Protein AF-A0A0S4JB41-F1 (afdb_monomer_lite)

pLDDT: mean 83.81, std 12.21, range [41.34, 95.38]

Organism: Bodo saltans (NCBI:txid75058)

Sequence (186 aa):
MFSKKPNTKMQSDAEKQQQAVTTANALISEGRSKLRGPLETHQKVATSTYWTYGYMGGTMMTTMAGCLVAGNKIQLLRSYASWIALAVGYYGGKSIHGLHNAYNVSNVVKVLDVNIEEMKRLDAKHGATVSLYGKEAQALLKMKIELQPLSSEAQEHAHKVAAASSMTIDDRAEELIAAFERRKKQ

Radius of gyration: 27.78 Å; chains: 1; bounding box: 55×64×87 Å

Foldseek 3Di:
DDDDDPPPPPDDPVRVLVVVQVVLVVLLVVLVVVLPVLVVQLVCLVPDPCQLLVLLVVQLVVQLVVLVVCCVVPVVSVVCSNVRSNVCSNVVSVVVSVVSSVVSLVVSLVSLVVLLVVLVVCCVVCVVSDVVSVVSSVVSLVVNCVSPVPDPSNVVVVVVVVVVVPDDPVRVVVVVVVVVVVVVVD

Structure (mmCIF, N/CA/C/O backbone):
data_AF-A0A0S4JB41-F1
#
_entry.id   AF-A0A0S4JB41-F1
#
loop_
_atom_site.group_PDB
_atom_site.id
_atom_site.type_symbol
_atom_site.label_atom_id
_atom_site.label_alt_id
_atom_site.label_comp_id
_atom_site.label_asym_id
_atom_site.label_entity_id
_atom_site.label_seq_id
_atom_site.pdbx_PDB_ins_code
_atom_site.Cartn_x
_atom_site.Cartn_y
_atom_site.Cartn_z
_atom_site.occupancy
_atom_site.B_iso_or_equiv
_atom_site.auth_seq_id
_atom_site.auth_comp_id
_atom_site.auth_asym_id
_atom_site.auth_atom_id
_atom_site.pdbx_PDB_model_num
ATOM 1 N N . MET A 1 1 ? -21.523 37.457 51.552 1.00 41.34 1 MET A N 1
ATOM 2 C CA . MET A 1 1 ? -20.796 37.127 50.305 1.00 41.34 1 MET A CA 1
ATOM 3 C C . MET A 1 1 ? -20.980 35.645 50.018 1.00 41.34 1 MET A C 1
ATOM 5 O O . MET A 1 1 ? -20.424 34.821 50.730 1.00 41.34 1 MET A O 1
ATOM 9 N N . PHE A 1 2 ? -21.816 35.298 49.039 1.00 43.16 2 PHE A N 1
ATOM 10 C CA . PHE A 1 2 ? -22.029 33.911 48.624 1.00 43.16 2 PHE A CA 1
ATOM 11 C C . PHE A 1 2 ? -20.951 33.518 47.611 1.00 43.16 2 PHE A C 1
ATOM 13 O O . PHE A 1 2 ? -21.000 33.948 46.462 1.00 43.16 2 PHE A O 1
ATOM 20 N N . SER A 1 3 ? -19.980 32.705 48.027 1.00 43.12 3 SER A N 1
ATOM 21 C CA . SER A 1 3 ? -19.084 32.032 47.086 1.00 43.12 3 SER A CA 1
ATOM 22 C C . SER A 1 3 ? -19.815 30.809 46.528 1.00 43.12 3 SER A C 1
ATOM 24 O O . SER A 1 3 ? -19.968 29.793 47.209 1.00 43.12 3 SER A O 1
ATOM 26 N N . LYS A 1 4 ? -20.354 30.935 45.309 1.00 44.31 4 LYS A N 1
ATOM 27 C CA . LYS A 1 4 ? -20.897 29.808 44.540 1.00 44.31 4 LYS A CA 1
ATOM 28 C C . LYS A 1 4 ? -19.746 28.842 44.247 1.00 44.31 4 LYS A C 1
ATOM 30 O O . LYS A 1 4 ? -18.919 29.115 43.382 1.00 44.31 4 LYS A O 1
ATOM 35 N N . LYS A 1 5 ? -19.707 27.704 44.946 1.00 45.88 5 LYS A N 1
ATOM 36 C CA . LYS A 1 5 ? -18.919 26.546 44.502 1.00 45.88 5 LYS A CA 1
ATOM 37 C C . LYS A 1 5 ? -19.407 26.140 43.101 1.00 45.88 5 LYS A C 1
ATOM 39 O O . LYS A 1 5 ? -20.623 26.137 42.885 1.00 45.88 5 LYS A O 1
ATOM 44 N N . PRO A 1 6 ? -18.514 25.806 42.155 1.00 46.22 6 PRO A N 1
ATOM 45 C CA . PRO A 1 6 ? -18.938 25.276 40.870 1.00 46.22 6 PRO A CA 1
ATOM 46 C C . PRO A 1 6 ? -19.698 23.973 41.120 1.00 46.22 6 PRO A C 1
ATOM 48 O O . PRO A 1 6 ? -19.210 23.059 41.783 1.00 46.22 6 PRO A O 1
ATOM 51 N N . ASN A 1 7 ? -20.937 23.934 40.639 1.00 43.00 7 ASN A N 1
ATOM 52 C CA . ASN A 1 7 ? -21.786 22.758 40.676 1.00 43.00 7 ASN A CA 1
ATOM 53 C C . ASN A 1 7 ? -21.232 21.765 39.648 1.00 43.00 7 ASN A C 1
ATOM 55 O O . ASN A 1 7 ? -21.624 21.787 38.481 1.00 43.00 7 ASN A O 1
ATOM 59 N N . THR A 1 8 ? -20.262 20.949 40.059 1.00 50.44 8 THR A N 1
ATOM 60 C CA . THR A 1 8 ? -19.813 19.794 39.284 1.00 50.44 8 THR A CA 1
ATOM 61 C C . THR A 1 8 ? -20.974 18.810 39.262 1.00 50.44 8 THR A C 1
ATOM 63 O O . THR A 1 8 ? -21.115 17.986 40.163 1.00 50.44 8 THR A O 1
ATOM 66 N N . LYS A 1 9 ? -21.859 18.931 38.267 1.00 57.78 9 LYS A N 1
ATOM 67 C CA . LYS A 1 9 ? -22.851 17.895 37.983 1.00 57.78 9 LYS A CA 1
ATOM 68 C C . LYS A 1 9 ? -22.076 16.591 37.804 1.00 57.78 9 LYS A C 1
ATOM 70 O O . LYS A 1 9 ? -21.271 16.483 36.881 1.00 57.78 9 LYS A O 1
ATOM 75 N N . MET A 1 10 ? -22.271 15.639 38.715 1.00 53.62 10 MET A N 1
ATOM 76 C CA . MET A 1 10 ? -21.822 14.261 38.528 1.00 53.62 10 MET A CA 1
ATOM 77 C C . MET A 1 10 ? -22.446 13.782 37.219 1.00 53.62 10 MET A C 1
ATOM 79 O O . MET A 1 10 ? -23.660 13.601 37.158 1.00 53.62 10 MET A O 1
ATOM 83 N N . GLN A 1 11 ? -21.634 13.662 36.166 1.00 61.66 11 GLN A N 1
ATOM 84 C CA . GLN A 1 11 ? -22.087 13.076 34.909 1.00 61.66 11 GLN A CA 1
ATOM 85 C C . GLN A 1 11 ? -22.628 11.681 35.201 1.00 61.66 11 GLN A C 1
ATOM 87 O O . GLN A 1 11 ? -21.970 10.894 35.896 1.00 61.66 11 GLN A O 1
ATOM 92 N N . SER A 1 12 ? -23.814 11.389 34.675 1.00 76.00 12 SER A N 1
ATOM 93 C CA . SER A 1 12 ? -24.362 10.037 34.748 1.00 76.00 12 SER A CA 1
ATOM 94 C C . SER A 1 12 ? -23.445 9.068 33.996 1.00 76.00 12 SER A C 1
ATOM 96 O O . SER A 1 12 ? -22.721 9.461 33.077 1.00 76.00 12 SER A O 1
ATOM 98 N N . ASP A 1 13 ? -23.456 7.788 34.361 1.00 76.81 13 ASP A N 1
A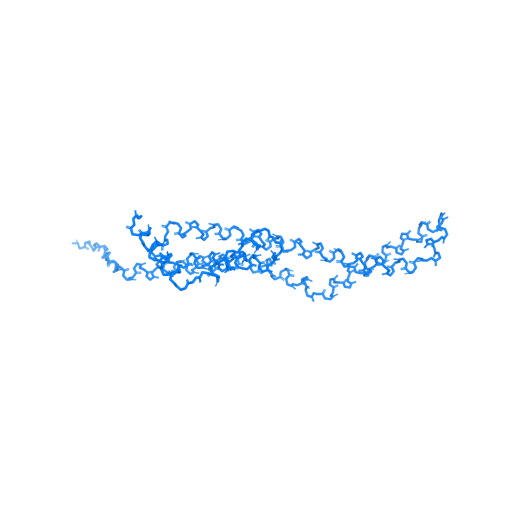TOM 99 C CA . ASP A 1 13 ? -22.593 6.803 33.697 1.00 76.81 13 ASP A CA 1
ATOM 100 C C . ASP A 1 13 ? -22.915 6.664 32.197 1.00 76.81 13 ASP A C 1
ATOM 102 O O . ASP A 1 13 ? -22.014 6.422 31.393 1.00 76.81 13 ASP A O 1
ATOM 106 N N . ALA A 1 14 ? -24.159 6.958 31.799 1.00 77.25 14 ALA A N 1
ATOM 107 C CA . ALA A 1 14 ? -24.565 7.067 30.399 1.00 77.25 14 ALA A CA 1
ATOM 108 C C . ALA A 1 14 ? -23.883 8.243 29.668 1.00 77.25 14 ALA A C 1
ATOM 110 O O . ALA A 1 14 ? -23.402 8.079 28.547 1.00 77.25 14 ALA A O 1
ATOM 111 N N . GLU A 1 15 ? -23.773 9.415 30.303 1.00 80.69 15 GLU A N 1
ATOM 112 C CA . GLU A 1 15 ? -23.081 10.580 29.724 1.00 80.69 15 GLU A CA 1
ATOM 113 C C . GLU A 1 15 ? -21.575 10.326 29.576 1.00 80.69 15 GLU A C 1
ATOM 115 O O . GLU A 1 15 ? -20.987 10.672 28.549 1.00 80.69 15 GLU A O 1
ATOM 120 N N . LYS A 1 16 ? -20.953 9.659 30.558 1.00 79.06 16 LYS A N 1
ATOM 121 C CA . LYS A 1 16 ? -19.539 9.255 30.476 1.00 79.06 16 LYS A CA 1
ATOM 122 C C . LYS A 1 16 ? -19.302 8.269 29.335 1.00 79.06 16 LYS A C 1
ATOM 124 O O . LYS A 1 16 ? -18.321 8.400 28.604 1.00 79.06 16 LYS A O 1
ATOM 129 N N . GLN A 1 17 ? -20.202 7.303 29.155 1.00 80.88 17 GLN A N 1
ATOM 130 C CA . GLN A 1 17 ? -20.111 6.331 28.069 1.00 80.88 17 GLN A CA 1
ATOM 131 C C . GLN A 1 17 ? -20.271 7.004 26.699 1.00 80.88 17 GLN A C 1
ATOM 133 O O . GLN A 1 17 ? -19.497 6.733 25.781 1.00 80.88 17 GLN A O 1
ATOM 138 N N . GLN A 1 18 ? -21.217 7.933 26.563 1.00 84.06 18 GLN A N 1
ATOM 139 C CA . GLN A 1 18 ? -21.427 8.670 25.317 1.00 84.06 18 GLN A CA 1
ATOM 140 C C . GLN A 1 18 ? -20.247 9.590 24.978 1.00 84.06 18 GLN A C 1
ATOM 142 O O . GLN A 1 18 ? -19.834 9.672 23.816 1.00 84.06 18 GLN A O 1
ATOM 147 N N . GLN A 1 19 ? -19.647 10.229 25.984 1.00 85.69 19 GLN A N 1
ATOM 148 C CA . GLN A 1 19 ? -18.422 11.001 25.807 1.00 85.69 19 GLN A CA 1
ATOM 149 C C . GLN A 1 19 ? -17.258 10.100 25.366 1.00 85.69 19 GLN A C 1
ATOM 151 O O . GLN A 1 19 ? -16.572 10.432 24.402 1.00 85.69 19 GLN A O 1
ATOM 156 N N . ALA A 1 20 ? -17.090 8.927 25.985 1.00 82.00 20 ALA A N 1
ATOM 157 C CA . ALA A 1 20 ? -16.055 7.962 25.612 1.00 82.00 20 ALA A CA 1
ATOM 158 C C . ALA A 1 20 ? -16.210 7.457 24.166 1.00 82.00 20 ALA A C 1
ATOM 160 O O . ALA A 1 20 ? -15.227 7.382 23.429 1.00 82.00 20 ALA A O 1
ATOM 161 N N . VAL A 1 21 ? -17.442 7.175 23.728 1.00 86.94 21 VAL A N 1
ATOM 162 C CA . VAL A 1 21 ? -17.752 6.809 22.335 1.00 86.94 21 VAL A CA 1
ATOM 163 C C . VAL A 1 21 ? -17.434 7.954 21.371 1.00 86.94 21 VAL A C 1
ATOM 165 O O . VAL A 1 21 ? -16.858 7.728 20.308 1.00 86.94 21 VAL A O 1
ATOM 168 N N . THR A 1 22 ? -17.767 9.191 21.739 1.00 88.81 22 THR A N 1
ATOM 169 C CA . THR A 1 22 ? -17.502 10.371 20.901 1.00 88.81 22 THR A CA 1
ATOM 170 C C . THR A 1 22 ? -16.002 10.601 20.729 1.00 88.81 22 THR A C 1
ATOM 172 O O . THR A 1 22 ? -15.531 10.793 19.608 1.00 88.81 22 THR A O 1
ATOM 175 N N . THR A 1 23 ? -15.231 10.509 21.815 1.00 87.44 23 THR A N 1
ATOM 176 C CA . THR A 1 23 ? -13.767 10.598 21.772 1.00 87.44 23 THR A CA 1
ATOM 177 C C . THR A 1 23 ? -13.159 9.466 20.947 1.00 87.44 23 THR A C 1
ATOM 179 O O . THR A 1 23 ? -12.272 9.719 20.135 1.00 87.44 23 THR A O 1
ATOM 182 N N . ALA A 1 24 ? -13.663 8.238 21.087 1.00 86.50 24 ALA A N 1
ATOM 183 C CA . ALA A 1 24 ? -13.196 7.109 20.287 1.00 86.50 24 ALA A CA 1
ATOM 184 C C . ALA A 1 24 ? -13.424 7.329 18.788 1.00 86.50 24 ALA A C 1
ATOM 186 O O . ALA A 1 24 ? -12.509 7.129 17.993 1.00 86.50 24 ALA A O 1
ATOM 187 N N . ASN A 1 25 ? -14.605 7.815 18.398 1.00 88.94 25 ASN A N 1
ATOM 188 C CA . ASN A 1 25 ? -14.898 8.146 17.004 1.00 88.94 25 ASN A CA 1
ATOM 189 C C . ASN A 1 25 ? -13.984 9.254 16.460 1.00 88.94 25 AS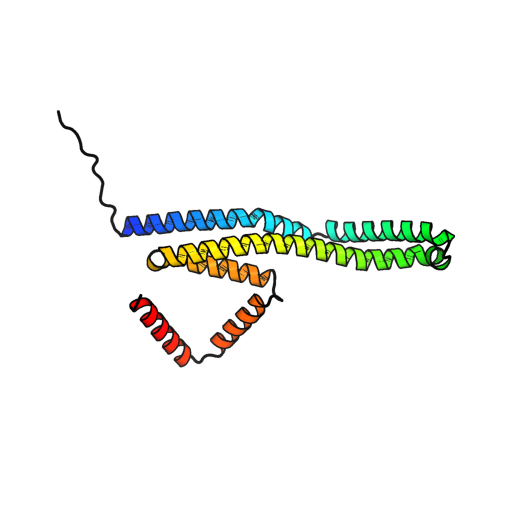N A C 1
ATOM 191 O O . ASN A 1 25 ? -13.556 9.173 15.310 1.00 88.94 25 ASN A O 1
ATOM 195 N N . ALA A 1 26 ? -13.654 10.262 17.274 1.00 89.81 26 ALA A N 1
ATOM 196 C CA . ALA A 1 26 ? -12.726 11.318 16.877 1.00 89.81 26 ALA A CA 1
ATOM 197 C C . ALA A 1 26 ? -11.312 10.767 16.612 1.00 89.81 26 ALA A C 1
ATOM 199 O O . ALA A 1 26 ? -10.737 11.057 15.564 1.00 89.81 26 ALA A O 1
ATOM 200 N N . LEU A 1 27 ? -10.792 9.914 17.502 1.00 88.62 27 LEU A N 1
ATOM 201 C CA . LEU A 1 27 ? -9.478 9.277 17.340 1.00 88.62 27 LEU A CA 1
ATOM 202 C C . LEU A 1 27 ? -9.432 8.343 16.122 1.00 88.62 27 LEU A C 1
ATOM 204 O O . LEU A 1 27 ? -8.486 8.387 15.337 1.00 88.62 27 LEU A O 1
ATOM 208 N N . ILE A 1 28 ? -10.480 7.540 15.917 1.00 91.00 28 ILE A N 1
ATOM 209 C CA . ILE A 1 28 ? -10.612 6.680 14.732 1.00 91.00 28 ILE A CA 1
ATOM 210 C C . ILE A 1 28 ? -10.627 7.530 13.455 1.00 91.00 28 ILE A C 1
ATOM 212 O O . ILE A 1 28 ? -9.926 7.227 12.488 1.00 91.00 28 ILE A O 1
ATOM 216 N N . SER A 1 29 ? -11.397 8.621 13.446 1.00 91.19 29 SER A N 1
ATOM 217 C CA . SER A 1 29 ? -11.452 9.542 12.309 1.00 91.19 29 SER A CA 1
ATOM 218 C C . SER A 1 29 ? -10.093 10.182 12.020 1.00 91.19 29 SER A C 1
ATOM 220 O O . SER A 1 29 ? -9.720 10.325 10.854 1.00 91.19 29 SER A O 1
ATOM 222 N N . GLU A 1 30 ? -9.336 10.550 13.054 1.00 91.12 30 GLU A N 1
ATOM 223 C CA . GLU A 1 30 ? -7.989 11.095 12.893 1.00 91.12 30 GLU A CA 1
ATOM 224 C C . GLU A 1 30 ? -7.052 10.060 12.249 1.00 91.12 30 GLU A C 1
ATOM 226 O O . GLU A 1 30 ? -6.399 10.358 11.244 1.00 91.12 30 GLU A O 1
ATOM 231 N N . GLY A 1 31 ? -7.047 8.822 12.753 1.00 86.62 31 GLY A N 1
ATOM 232 C CA . GLY A 1 31 ? -6.266 7.716 12.187 1.00 86.62 31 GLY A CA 1
ATOM 233 C C . GLY A 1 31 ? -6.589 7.458 10.711 1.00 86.62 31 GLY A C 1
ATOM 234 O O . GLY A 1 31 ? -5.686 7.344 9.876 1.00 86.62 31 GLY A O 1
ATOM 235 N N . ARG A 1 32 ? -7.877 7.472 10.347 1.00 90.75 32 ARG A N 1
ATOM 236 C CA . ARG A 1 32 ? -8.327 7.350 8.949 1.00 90.75 32 ARG A CA 1
ATOM 237 C C . ARG A 1 32 ? -7.889 8.522 8.076 1.00 90.75 32 ARG A C 1
ATOM 239 O O . ARG A 1 32 ? -7.555 8.322 6.910 1.00 90.75 32 ARG A O 1
ATOM 246 N N . SER A 1 33 ? -7.850 9.739 8.615 1.00 91.69 33 SER A N 1
ATOM 247 C CA . SER A 1 33 ? -7.401 10.906 7.847 1.00 91.69 33 SER A CA 1
ATOM 248 C C . SER A 1 33 ? -5.925 10.794 7.440 1.00 91.69 33 SER A C 1
ATOM 250 O O . SER A 1 33 ? -5.579 11.136 6.309 1.00 91.69 33 SER A O 1
ATOM 252 N N . LYS A 1 34 ? -5.079 10.201 8.299 1.00 90.38 34 LYS A N 1
ATOM 253 C CA . LYS A 1 34 ? -3.662 9.909 8.010 1.00 90.38 34 LYS A CA 1
ATOM 254 C C . LYS A 1 34 ? -3.490 8.900 6.866 1.00 90.38 34 LYS A C 1
ATOM 256 O O . LYS A 1 34 ? -2.510 8.978 6.131 1.00 90.38 34 LYS A O 1
ATOM 261 N N . LEU A 1 35 ? -4.451 7.992 6.670 1.00 91.31 35 LEU A N 1
ATOM 262 C CA . LEU A 1 35 ? -4.438 7.009 5.576 1.00 91.31 35 LEU A CA 1
ATOM 263 C C . LEU A 1 35 ? -4.837 7.595 4.220 1.00 91.31 35 LEU A C 1
ATOM 265 O O . LEU A 1 35 ? -4.428 7.070 3.184 1.00 91.31 35 LEU A O 1
ATOM 269 N N . ARG A 1 36 ? -5.616 8.680 4.210 1.00 91.44 36 ARG A N 1
ATOM 270 C CA . ARG A 1 36 ? -6.211 9.226 2.986 1.00 91.44 36 ARG A CA 1
ATOM 271 C C . ARG A 1 36 ? -5.161 9.626 1.947 1.00 91.44 36 ARG A C 1
ATOM 273 O O . ARG A 1 36 ? -5.272 9.224 0.796 1.00 91.44 36 ARG A O 1
ATOM 280 N N . GLY A 1 37 ? -4.123 10.360 2.348 1.00 91.94 37 GLY A N 1
ATOM 281 C CA . GLY A 1 37 ? -3.065 10.811 1.433 1.00 91.94 37 GLY A CA 1
ATOM 282 C C . GLY A 1 37 ? -2.279 9.661 0.778 1.00 91.94 37 GLY A C 1
ATOM 283 O O . GLY A 1 37 ? -2.188 9.609 -0.455 1.00 91.94 37 GLY A O 1
ATOM 284 N N . PRO A 1 38 ? -1.732 8.711 1.562 1.00 92.50 38 PRO A N 1
ATOM 285 C CA . PRO A 1 38 ? -1.074 7.522 1.021 1.00 92.50 38 PRO A CA 1
ATOM 286 C C . PRO A 1 38 ? -1.983 6.700 0.102 1.00 92.50 38 PRO A C 1
ATOM 288 O O . PRO A 1 38 ? -1.556 6.289 -0.978 1.00 92.50 38 PRO A O 1
ATOM 291 N N . LEU A 1 39 ? -3.246 6.500 0.492 1.00 91.81 39 LEU A N 1
ATOM 292 C CA . LEU A 1 39 ? -4.201 5.715 -0.287 1.00 91.81 39 LEU A CA 1
ATOM 293 C C . LEU A 1 39 ? -4.542 6.395 -1.619 1.00 91.81 39 LEU A C 1
ATOM 295 O O . LEU A 1 39 ? -4.518 5.742 -2.660 1.00 91.81 39 LEU A O 1
ATOM 299 N N . GLU A 1 40 ? -4.778 7.709 -1.610 1.00 92.81 40 GLU A N 1
ATOM 300 C CA . GLU A 1 40 ? -4.988 8.495 -2.830 1.00 92.81 40 GLU A CA 1
ATOM 301 C C . GLU A 1 40 ? -3.767 8.423 -3.760 1.00 92.81 40 GLU A C 1
ATOM 303 O O . GLU A 1 40 ? -3.915 8.305 -4.975 1.00 92.81 40 GLU A O 1
ATOM 308 N N . THR A 1 41 ? -2.551 8.452 -3.206 1.00 90.94 41 THR A N 1
ATOM 309 C CA . THR A 1 41 ? -1.307 8.330 -3.988 1.00 90.94 41 THR A CA 1
ATOM 310 C C . THR A 1 41 ? -1.196 6.959 -4.650 1.00 90.94 41 THR A C 1
ATOM 312 O O . THR A 1 41 ? -0.913 6.870 -5.845 1.00 90.94 41 THR A O 1
ATOM 315 N N . HIS A 1 42 ? -1.476 5.889 -3.904 1.00 90.69 42 HIS A N 1
ATOM 316 C CA . HIS A 1 42 ? -1.524 4.536 -4.450 1.00 90.69 42 HIS A CA 1
ATOM 317 C C . HIS A 1 42 ? -2.574 4.412 -5.565 1.00 90.69 42 HIS A C 1
ATOM 319 O O . HIS A 1 42 ? -2.241 3.979 -6.668 1.00 90.69 42 HIS A O 1
ATOM 325 N N . GLN A 1 43 ? -3.809 4.865 -5.330 1.00 89.69 43 GLN A N 1
ATOM 326 C CA . GLN A 1 43 ? -4.904 4.787 -6.305 1.00 89.69 43 GLN A CA 1
ATOM 327 C C . GLN A 1 43 ? -4.601 5.551 -7.601 1.00 89.69 43 GLN A C 1
ATOM 329 O O . GLN A 1 43 ? -4.885 5.050 -8.694 1.00 89.69 43 GLN A O 1
ATOM 334 N N . LYS A 1 44 ? -3.964 6.726 -7.489 1.00 90.19 44 LYS A N 1
ATOM 335 C CA . LYS A 1 44 ? -3.518 7.539 -8.633 1.00 90.19 44 LYS A CA 1
ATOM 336 C C . LYS A 1 44 ? -2.473 6.848 -9.501 1.00 90.19 44 LYS A C 1
ATOM 338 O O . LYS A 1 44 ? -2.337 7.223 -10.659 1.00 90.19 44 LYS A O 1
ATOM 343 N N . VAL A 1 45 ? -1.709 5.895 -8.971 1.00 88.56 45 VAL A N 1
ATOM 344 C CA . VAL A 1 45 ? -0.694 5.164 -9.745 1.00 88.56 45 VAL A CA 1
ATOM 345 C C . VAL A 1 45 ? -1.244 3.832 -10.234 1.00 88.56 45 VAL A C 1
ATOM 347 O O . VAL A 1 45 ? -1.131 3.548 -11.421 1.00 88.56 45 VAL A O 1
ATOM 350 N N . ALA A 1 46 ? -1.910 3.070 -9.365 1.00 86.31 46 ALA A N 1
ATOM 351 C CA . ALA A 1 46 ? -2.377 1.712 -9.641 1.00 86.31 46 ALA A CA 1
ATOM 352 C C . ALA A 1 46 ? -3.307 1.595 -10.862 1.00 86.31 46 ALA A C 1
ATOM 354 O O . ALA A 1 46 ? -3.309 0.570 -11.536 1.00 86.31 46 ALA A O 1
ATOM 355 N N . THR A 1 47 ? -4.097 2.633 -11.148 1.00 84.06 47 THR A N 1
ATOM 356 C CA . THR A 1 47 ? -5.082 2.639 -12.249 1.00 84.06 47 THR A CA 1
ATOM 357 C C . THR A 1 47 ? -4.698 3.563 -13.404 1.00 84.06 47 THR A C 1
ATOM 359 O O . THR A 1 47 ? -5.450 3.719 -14.366 1.00 84.06 47 THR A O 1
ATOM 362 N N . SER A 1 48 ? -3.532 4.203 -13.327 1.00 87.75 48 SER A N 1
ATOM 363 C CA . SER A 1 48 ? -3.190 5.297 -14.227 1.00 87.75 48 SER A CA 1
ATOM 364 C C . SER A 1 48 ? -2.458 4.824 -15.469 1.00 87.75 48 SER A C 1
ATOM 366 O O . SER A 1 48 ? -1.267 4.501 -15.445 1.00 87.75 48 SER A O 1
ATOM 368 N N . THR A 1 49 ? -3.172 4.910 -16.589 1.00 90.19 49 THR A N 1
ATOM 369 C CA . THR A 1 49 ? -2.612 4.743 -17.932 1.00 90.19 49 THR A CA 1
ATOM 370 C C . THR A 1 49 ? -1.506 5.756 -18.213 1.00 90.19 49 THR A C 1
ATOM 372 O O . THR A 1 49 ? -0.546 5.417 -18.898 1.00 90.19 49 THR A O 1
ATOM 375 N N . TYR A 1 50 ? -1.578 6.963 -17.639 1.00 91.19 50 TYR A N 1
ATOM 376 C CA . TYR A 1 50 ? -0.524 7.973 -17.753 1.00 91.19 50 TYR A CA 1
ATOM 377 C C . TYR A 1 50 ? 0.812 7.453 -17.212 1.00 91.19 50 TYR A C 1
ATOM 379 O O . TYR A 1 50 ? 1.819 7.505 -17.914 1.00 91.19 50 TYR A O 1
ATOM 387 N N . TRP A 1 51 ? 0.827 6.893 -15.998 1.00 91.56 51 TRP A N 1
ATOM 388 C CA . TRP A 1 51 ? 2.054 6.332 -15.429 1.00 91.56 51 TRP A CA 1
ATOM 389 C C . TRP A 1 51 ? 2.515 5.097 -16.199 1.00 91.56 51 TRP A C 1
ATOM 391 O O . TRP A 1 51 ? 3.708 4.949 -16.450 1.00 91.56 51 TRP A O 1
ATOM 401 N N . THR A 1 52 ? 1.591 4.225 -16.611 1.00 90.12 52 THR A N 1
ATOM 402 C CA . THR A 1 52 ? 1.926 3.040 -17.411 1.00 90.12 52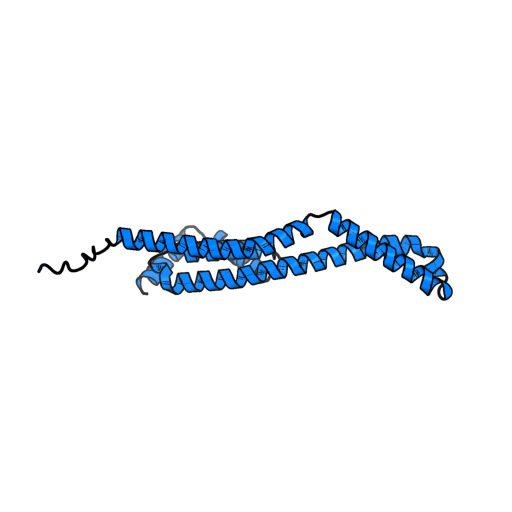 THR A CA 1
ATOM 403 C C . THR A 1 52 ? 2.606 3.421 -18.729 1.00 90.12 52 THR A C 1
ATOM 405 O O . THR A 1 52 ? 3.719 2.965 -18.995 1.00 90.12 52 THR A O 1
ATOM 408 N N . TYR A 1 53 ? 1.992 4.294 -19.533 1.00 92.44 53 TYR A N 1
ATOM 409 C CA . TYR A 1 53 ? 2.558 4.728 -20.812 1.00 92.44 53 TYR A CA 1
ATOM 410 C C . TYR A 1 53 ? 3.788 5.616 -20.635 1.00 92.44 53 TYR A C 1
ATOM 412 O O . TYR A 1 53 ? 4.717 5.517 -21.432 1.00 92.44 53 TYR A O 1
ATOM 420 N N . GLY A 1 54 ? 3.842 6.426 -19.576 1.00 93.75 54 GLY A N 1
ATOM 421 C CA . GLY A 1 54 ? 5.015 7.228 -19.237 1.00 93.75 54 GLY A CA 1
ATOM 422 C C . GLY A 1 54 ? 6.251 6.361 -18.996 1.00 93.75 54 GLY A C 1
ATOM 423 O O . GLY A 1 54 ? 7.295 6.595 -19.606 1.00 93.75 54 GLY A O 1
ATOM 424 N N . TYR A 1 55 ? 6.133 5.308 -18.179 1.00 94.50 55 TYR A N 1
ATOM 425 C CA . TYR A 1 55 ? 7.244 4.381 -17.952 1.00 94.50 55 TYR A CA 1
ATOM 426 C C . TYR A 1 55 ? 7.588 3.560 -19.194 1.00 94.50 55 TYR A C 1
ATOM 428 O O . TYR A 1 55 ? 8.773 3.360 -19.463 1.00 94.50 55 TYR A O 1
ATOM 436 N N . MET A 1 56 ? 6.596 3.126 -19.981 1.00 94.00 56 MET A N 1
ATOM 437 C CA . MET A 1 56 ? 6.848 2.413 -21.240 1.00 94.00 56 MET A CA 1
ATOM 438 C C . MET A 1 56 ? 7.584 3.282 -22.263 1.00 94.00 56 MET A C 1
ATOM 440 O O . MET A 1 56 ? 8.591 2.863 -22.826 1.00 94.00 56 MET A O 1
ATOM 444 N N . GLY A 1 57 ? 7.121 4.513 -22.476 1.00 93.12 57 GLY A N 1
ATOM 445 C CA . GLY A 1 57 ? 7.745 5.455 -23.401 1.00 93.12 57 GLY A CA 1
ATOM 446 C C . GLY A 1 57 ? 9.145 5.867 -22.946 1.00 93.12 57 GLY A C 1
ATOM 447 O O . GLY A 1 57 ? 10.075 5.873 -23.749 1.00 93.12 57 GLY A O 1
ATOM 448 N N . GLY A 1 58 ? 9.323 6.145 -21.651 1.00 94.06 58 GLY A N 1
ATOM 449 C CA . GLY A 1 58 ? 10.621 6.505 -21.079 1.00 94.06 58 GLY A CA 1
ATOM 450 C C . GLY A 1 58 ? 11.656 5.384 -21.194 1.00 94.06 58 GLY A C 1
ATOM 451 O O . GLY A 1 58 ? 12.780 5.622 -21.638 1.00 94.06 58 GLY A O 1
ATOM 452 N N . THR A 1 59 ? 11.276 4.149 -20.856 1.00 94.81 59 THR A N 1
ATOM 453 C CA . THR A 1 59 ? 12.154 2.977 -21.021 1.00 94.81 59 THR A CA 1
ATOM 454 C C . THR A 1 59 ? 12.458 2.706 -22.488 1.00 94.81 59 THR A C 1
ATOM 456 O O . THR A 1 59 ? 13.625 2.542 -22.826 1.00 94.81 59 THR A O 1
ATOM 459 N N . MET A 1 60 ? 11.463 2.780 -23.376 1.00 95.38 60 MET A N 1
ATOM 460 C CA . MET A 1 60 ? 11.663 2.639 -24.821 1.00 95.38 60 MET A CA 1
ATOM 461 C C . MET A 1 60 ? 12.670 3.659 -25.365 1.00 95.38 60 MET A C 1
ATOM 463 O O . MET A 1 60 ? 13.625 3.276 -26.038 1.00 95.38 60 MET A O 1
ATOM 467 N N . MET A 1 61 ? 12.502 4.947 -25.050 1.00 94.94 61 MET A N 1
ATOM 468 C CA . MET A 1 61 ? 13.412 6.009 -25.500 1.00 94.94 61 MET A CA 1
ATOM 469 C C . MET A 1 61 ? 14.831 5.806 -24.963 1.00 94.94 61 MET A C 1
ATOM 471 O O . MET A 1 61 ? 15.804 5.929 -25.707 1.00 94.94 61 MET A O 1
ATOM 475 N N . THR A 1 62 ? 14.948 5.436 -23.686 1.00 94.44 62 THR A N 1
ATOM 476 C CA . THR A 1 62 ? 16.240 5.180 -23.036 1.00 94.44 62 THR A CA 1
ATOM 477 C C . THR A 1 62 ? 16.949 3.988 -23.676 1.00 94.44 62 THR A C 1
ATOM 479 O O . THR A 1 62 ? 18.135 4.062 -24.000 1.00 94.44 62 THR A O 1
ATOM 482 N N . THR A 1 63 ? 16.222 2.898 -23.926 1.00 93.56 63 THR A N 1
ATOM 483 C CA . THR A 1 63 ? 16.754 1.715 -24.605 1.00 93.56 63 THR A CA 1
ATOM 484 C C . THR A 1 63 ? 17.126 2.015 -26.048 1.00 93.56 63 THR A C 1
ATOM 486 O O . THR A 1 63 ? 18.180 1.568 -26.493 1.00 93.56 63 THR A O 1
ATOM 489 N N . MET A 1 64 ? 16.322 2.791 -26.776 1.00 92.00 64 MET A N 1
ATOM 490 C CA . MET A 1 64 ? 16.631 3.179 -28.151 1.00 92.00 64 MET A CA 1
ATOM 491 C C . MET A 1 64 ? 17.921 4.004 -28.216 1.00 92.00 64 MET A C 1
ATOM 493 O O . MET A 1 64 ? 18.808 3.683 -29.006 1.00 92.00 64 MET A O 1
ATOM 497 N N . ALA A 1 65 ? 18.075 5.000 -27.339 1.00 92.69 65 ALA A N 1
ATOM 498 C CA . ALA A 1 65 ? 19.309 5.773 -27.229 1.00 92.69 65 ALA A CA 1
ATOM 499 C C . ALA A 1 65 ? 20.511 4.869 -26.900 1.00 92.69 65 ALA A C 1
ATOM 501 O O . ALA A 1 65 ? 21.543 4.945 -27.568 1.00 92.69 65 ALA A O 1
ATOM 502 N N . GLY A 1 66 ? 20.357 3.951 -25.940 1.00 91.75 66 GLY A N 1
ATOM 503 C CA . GLY A 1 66 ? 21.392 2.976 -25.588 1.00 91.75 66 GLY A CA 1
ATOM 504 C C . GLY A 1 66 ? 21.785 2.059 -26.751 1.00 91.75 66 GLY A C 1
ATOM 505 O O . GLY A 1 66 ? 22.974 1.856 -26.998 1.00 91.75 66 GLY A O 1
ATOM 506 N N . CYS A 1 67 ? 20.811 1.557 -27.515 1.00 90.44 67 CYS A N 1
ATOM 507 C CA . CYS A 1 67 ? 21.055 0.706 -28.682 1.00 90.44 67 CYS A CA 1
ATOM 508 C C . CYS A 1 67 ? 21.774 1.456 -29.807 1.00 90.44 67 CYS A C 1
ATOM 510 O O . CYS A 1 67 ? 22.613 0.868 -30.482 1.00 90.44 67 CYS A O 1
ATOM 512 N N . LEU A 1 68 ? 21.487 2.746 -30.000 1.00 87.75 68 LEU A N 1
ATOM 513 C CA . LEU A 1 68 ? 22.164 3.571 -31.003 1.00 87.75 68 LEU A CA 1
ATOM 514 C C . LEU A 1 68 ? 23.609 3.886 -30.598 1.00 87.75 68 LEU A C 1
ATOM 516 O O . LEU A 1 68 ? 24.513 3.756 -31.421 1.00 87.75 68 LEU A O 1
ATOM 520 N N . VAL A 1 69 ? 23.845 4.219 -29.325 1.00 90.75 69 VAL A N 1
ATOM 521 C CA . VAL A 1 69 ? 25.196 4.474 -28.795 1.00 90.75 69 VAL A CA 1
ATOM 522 C C . VAL A 1 69 ? 26.054 3.206 -28.843 1.00 90.75 69 VAL A C 1
ATOM 524 O O . VAL A 1 69 ? 27.182 3.229 -29.339 1.00 90.75 69 VAL A O 1
ATOM 527 N N . ALA A 1 70 ? 25.519 2.076 -28.375 1.00 88.81 70 ALA A N 1
ATOM 528 C CA . ALA A 1 70 ? 26.209 0.786 -28.413 1.00 88.81 70 ALA A CA 1
ATOM 529 C C . ALA A 1 70 ? 26.278 0.191 -29.831 1.00 88.81 70 ALA A C 1
ATOM 531 O O . ALA A 1 70 ? 27.164 -0.611 -30.132 1.00 88.81 70 ALA A O 1
ATOM 532 N N . GLY A 1 71 ? 25.382 0.621 -30.721 1.00 82.44 71 GLY A N 1
ATOM 533 C CA . GLY A 1 71 ? 25.280 0.197 -32.114 1.00 82.44 71 GLY A CA 1
ATOM 534 C C . GLY A 1 71 ? 26.514 0.508 -32.958 1.00 82.44 71 GLY A C 1
ATOM 535 O O . GLY A 1 71 ? 26.747 -0.165 -33.958 1.00 82.44 71 GLY A O 1
ATOM 536 N N . ASN A 1 72 ? 27.344 1.461 -32.522 1.00 82.06 72 ASN A N 1
ATOM 537 C CA . ASN A 1 72 ? 28.646 1.746 -33.132 1.00 82.06 72 ASN A CA 1
ATOM 538 C C . ASN A 1 72 ? 29.676 0.628 -32.901 1.00 82.06 72 ASN A C 1
ATOM 540 O O . ASN A 1 72 ? 30.662 0.548 -33.626 1.00 82.06 72 ASN A O 1
ATOM 544 N N . LYS A 1 73 ? 29.461 -0.227 -31.893 1.00 85.94 73 LYS A N 1
ATOM 545 C CA . LYS A 1 73 ? 30.326 -1.372 -31.565 1.00 85.94 73 LYS A CA 1
ATOM 546 C C . LYS A 1 73 ? 29.651 -2.717 -31.831 1.00 85.94 73 LYS A C 1
ATOM 548 O O . LYS A 1 73 ? 30.334 -3.693 -32.113 1.00 85.94 73 LYS A O 1
ATOM 553 N N . ILE A 1 74 ? 28.321 -2.777 -31.730 1.00 88.44 74 ILE A N 1
ATOM 554 C CA . ILE A 1 74 ? 27.534 -4.005 -31.882 1.00 88.44 74 ILE A CA 1
ATOM 555 C C . ILE A 1 74 ? 26.422 -3.760 -32.902 1.00 88.44 74 ILE A C 1
ATOM 557 O O . ILE A 1 74 ? 25.353 -3.241 -32.580 1.00 88.44 74 ILE A O 1
ATOM 561 N N . GLN A 1 75 ? 26.654 -4.185 -34.142 1.00 85.56 75 GLN A N 1
ATOM 562 C CA . GLN A 1 75 ? 25.757 -3.915 -35.270 1.00 85.56 75 GLN A CA 1
ATOM 563 C 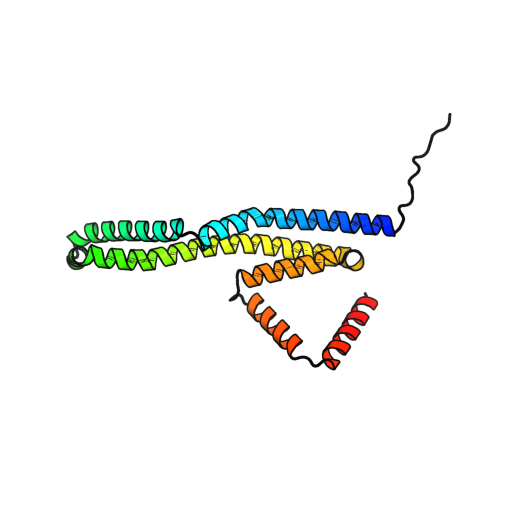C . GLN A 1 75 ? 24.343 -4.494 -35.081 1.00 85.56 75 GLN A C 1
ATOM 565 O O . GLN A 1 75 ? 23.370 -3.891 -35.526 1.00 85.56 75 GLN A O 1
ATOM 570 N N . LEU A 1 76 ? 24.216 -5.610 -34.349 1.00 85.81 76 LEU A N 1
ATOM 571 C CA . LEU A 1 76 ? 22.931 -6.207 -33.961 1.00 85.81 76 LEU A CA 1
ATOM 572 C C . LEU A 1 76 ? 22.047 -5.237 -33.168 1.00 85.81 76 LEU A C 1
ATOM 574 O O . LEU A 1 76 ? 20.856 -5.135 -33.449 1.00 85.81 76 LEU A O 1
ATOM 578 N N . LEU A 1 77 ? 22.619 -4.482 -32.225 1.00 86.75 77 LEU A N 1
ATOM 579 C CA . LEU A 1 77 ? 21.854 -3.509 -31.442 1.00 86.75 77 LEU A CA 1
ATOM 580 C C . LEU A 1 77 ? 21.347 -2.364 -32.315 1.00 86.75 77 LEU A C 1
ATOM 582 O O . LEU A 1 77 ? 20.248 -1.877 -32.084 1.00 86.75 77 LEU A O 1
ATOM 586 N N . ARG A 1 78 ? 22.100 -1.976 -33.352 1.00 84.56 78 ARG A N 1
ATOM 587 C CA . ARG A 1 78 ? 21.667 -0.955 -34.312 1.00 84.56 78 ARG A CA 1
ATOM 588 C C . ARG A 1 78 ? 20.543 -1.462 -35.213 1.00 84.56 78 ARG A C 1
ATOM 590 O O . ARG A 1 78 ? 19.546 -0.771 -35.385 1.00 84.56 78 ARG A O 1
ATOM 597 N N . SER A 1 79 ? 20.693 -2.666 -35.766 1.00 88.88 79 SER A N 1
ATOM 598 C CA . SER A 1 79 ? 19.726 -3.252 -36.705 1.00 88.88 79 SER A CA 1
ATOM 599 C C . SER A 1 79 ? 18.399 -3.629 -36.046 1.00 88.88 79 SER A C 1
ATOM 601 O O . SER A 1 79 ? 17.355 -3.536 -36.684 1.00 88.88 79 SER A O 1
ATOM 603 N N . TYR A 1 80 ? 18.423 -4.022 -34.769 1.00 91.38 80 TYR A N 1
ATOM 604 C CA . TYR A 1 80 ? 17.230 -4.422 -34.014 1.00 91.38 80 TYR A CA 1
ATOM 605 C C . TYR A 1 80 ? 16.799 -3.393 -32.960 1.00 91.38 80 TYR A C 1
ATOM 607 O O . TYR A 1 80 ? 15.922 -3.691 -32.148 1.00 91.38 80 TYR A O 1
ATOM 615 N N . ALA A 1 81 ? 17.364 -2.179 -32.982 1.00 89.00 81 ALA A N 1
ATOM 616 C CA . ALA A 1 81 ? 17.134 -1.140 -31.974 1.00 89.00 81 ALA A CA 1
ATOM 617 C C . ALA A 1 81 ? 15.643 -0.906 -31.694 1.00 89.00 81 ALA A C 1
ATOM 619 O O . ALA A 1 81 ? 15.238 -0.852 -30.538 1.00 89.00 81 ALA A O 1
ATOM 620 N N . SER A 1 82 ? 14.818 -0.822 -32.742 1.00 89.94 82 SER A N 1
ATOM 621 C CA . SER A 1 82 ? 13.376 -0.585 -32.616 1.00 89.94 82 SER A CA 1
ATOM 622 C C . SER A 1 82 ? 12.645 -1.740 -31.929 1.00 89.94 82 SER A C 1
ATOM 624 O O . SER A 1 82 ? 11.844 -1.505 -31.029 1.00 89.94 82 SER A O 1
ATOM 626 N N . TRP A 1 83 ? 12.943 -2.989 -32.297 1.00 92.69 83 TRP A N 1
ATOM 627 C CA . TRP A 1 83 ? 12.326 -4.169 -31.681 1.00 92.69 83 TRP A CA 1
ATOM 628 C C . TRP A 1 83 ? 12.759 -4.345 -30.226 1.00 92.69 83 TRP A C 1
ATOM 630 O O . TRP A 1 83 ? 11.925 -4.610 -29.361 1.00 92.69 83 TRP A O 1
ATOM 640 N N . ILE A 1 84 ? 14.048 -4.136 -29.944 1.00 91.12 84 ILE A N 1
ATOM 641 C CA . ILE A 1 84 ? 14.594 -4.183 -28.585 1.00 91.12 84 ILE A CA 1
ATOM 642 C C . ILE A 1 84 ? 13.960 -3.079 -27.734 1.00 91.12 84 ILE A C 1
ATOM 644 O O . ILE A 1 84 ? 13.498 -3.350 -26.629 1.00 91.12 84 ILE A O 1
ATOM 648 N N . ALA A 1 85 ? 13.877 -1.852 -28.250 1.00 92.44 85 ALA A N 1
ATOM 649 C CA . ALA A 1 85 ? 13.273 -0.729 -27.544 1.00 92.44 85 ALA A CA 1
ATOM 650 C C . ALA A 1 85 ? 11.779 -0.943 -27.267 1.00 92.44 85 ALA A C 1
ATOM 652 O O . ALA A 1 85 ? 11.330 -0.621 -26.173 1.00 92.44 85 ALA A O 1
ATOM 653 N N . LEU A 1 86 ? 11.014 -1.521 -28.199 1.00 92.56 86 LEU A N 1
ATOM 654 C CA . LEU A 1 86 ? 9.603 -1.855 -27.972 1.00 92.56 86 LEU A CA 1
ATOM 655 C C . LEU A 1 86 ? 9.439 -2.930 -26.892 1.00 92.56 86 LEU A C 1
ATOM 657 O O . LEU A 1 86 ? 8.630 -2.766 -25.977 1.00 92.56 86 L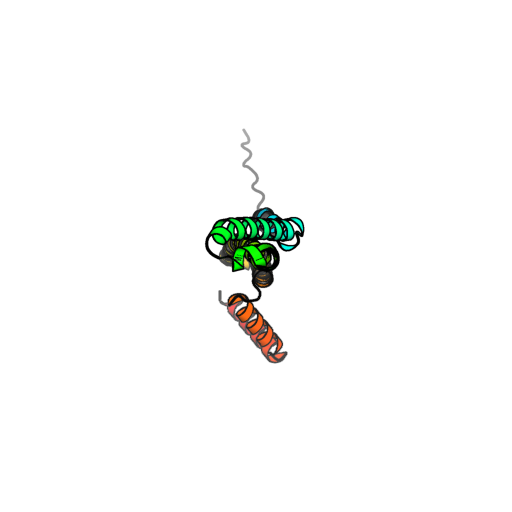EU A O 1
ATOM 661 N N . ALA A 1 87 ? 10.225 -4.007 -26.966 1.00 93.62 87 ALA A N 1
ATOM 662 C CA . ALA A 1 87 ? 10.171 -5.087 -25.987 1.00 93.62 87 ALA A CA 1
ATOM 663 C C . ALA A 1 87 ? 10.574 -4.593 -24.588 1.00 93.62 87 ALA A C 1
ATOM 665 O O . ALA A 1 87 ? 9.827 -4.763 -23.624 1.00 93.62 87 ALA A O 1
ATOM 666 N N . VAL A 1 88 ? 11.722 -3.920 -24.471 1.00 92.06 88 VAL A N 1
ATOM 667 C CA . VAL A 1 88 ? 12.192 -3.365 -23.194 1.00 92.06 88 VAL A CA 1
ATOM 668 C C . VAL A 1 88 ? 11.275 -2.244 -22.709 1.00 92.06 88 VAL A C 1
ATOM 670 O O . VAL A 1 88 ? 11.015 -2.160 -21.516 1.00 92.06 88 VAL A O 1
ATOM 673 N N . GLY A 1 89 ? 10.720 -1.441 -23.613 1.00 92.19 89 GLY A N 1
ATOM 674 C CA . GLY A 1 89 ? 9.713 -0.433 -23.304 1.00 92.19 89 GLY A CA 1
ATOM 675 C C . GLY A 1 89 ? 8.498 -1.037 -22.607 1.00 92.19 89 GLY A C 1
ATOM 676 O O . GLY A 1 89 ? 8.111 -0.633 -21.514 1.00 92.19 89 GLY A O 1
ATOM 677 N N . TYR A 1 90 ? 7.921 -2.075 -23.206 1.00 92.25 90 TYR A N 1
ATOM 678 C CA . TYR A 1 90 ? 6.745 -2.739 -22.658 1.00 92.25 90 TYR A CA 1
ATOM 679 C C . TYR A 1 90 ? 7.031 -3.446 -21.327 1.00 92.25 90 TYR A C 1
ATOM 681 O O . TYR A 1 90 ? 6.370 -3.174 -20.321 1.00 92.25 90 TYR A O 1
ATOM 689 N N . TYR A 1 91 ? 8.013 -4.352 -21.303 1.00 94.19 91 TYR A N 1
ATOM 690 C CA . TYR A 1 91 ? 8.300 -5.162 -20.117 1.00 94.19 91 TYR A CA 1
ATOM 691 C C . TYR A 1 91 ? 8.990 -4.348 -19.020 1.00 94.19 91 TYR A C 1
ATOM 693 O O . TYR A 1 91 ? 8.604 -4.433 -17.857 1.00 94.19 91 TYR A O 1
ATOM 701 N N . GLY A 1 92 ? 9.965 -3.513 -19.377 1.00 91.75 92 GLY A N 1
ATOM 702 C CA . GLY A 1 92 ? 10.648 -2.615 -18.447 1.00 91.75 92 GLY A CA 1
ATOM 703 C C . GLY A 1 92 ? 9.706 -1.558 -17.881 1.00 91.75 92 GLY A C 1
ATOM 704 O O . GLY A 1 92 ? 9.673 -1.360 -16.668 1.00 91.75 92 GLY A O 1
ATOM 705 N N . GLY A 1 93 ? 8.868 -0.947 -18.723 1.00 90.31 93 GLY A N 1
ATOM 706 C CA . GLY A 1 93 ? 7.843 -0.004 -18.280 1.00 90.31 93 GLY A CA 1
ATOM 707 C C . GLY A 1 93 ? 6.855 -0.626 -17.291 1.00 90.31 93 GLY A C 1
ATOM 708 O O . GLY A 1 93 ? 6.581 -0.032 -16.248 1.00 90.31 93 GLY A O 1
ATOM 709 N N . LYS A 1 94 ? 6.380 -1.853 -17.559 1.00 91.94 94 LYS A N 1
ATOM 710 C CA . LYS A 1 94 ? 5.538 -2.614 -16.618 1.00 91.94 94 LYS A CA 1
ATOM 711 C C . LYS A 1 94 ? 6.237 -2.884 -15.289 1.00 91.94 94 LYS A C 1
ATOM 713 O O . LYS A 1 94 ? 5.623 -2.691 -14.243 1.00 91.94 94 LYS A O 1
ATOM 718 N N . SER A 1 95 ? 7.501 -3.297 -15.320 1.00 92.19 95 SER A N 1
ATOM 719 C CA . SER A 1 95 ? 8.275 -3.570 -14.106 1.00 92.19 95 SER A CA 1
ATOM 720 C C . SER A 1 95 ? 8.468 -2.315 -13.256 1.00 92.19 95 SER A C 1
ATOM 722 O O . SER A 1 95 ? 8.212 -2.349 -12.056 1.00 92.19 95 SER A O 1
ATOM 724 N N . ILE A 1 96 ? 8.848 -1.184 -13.862 1.00 93.12 96 ILE A N 1
ATOM 725 C CA . ILE A 1 96 ? 9.025 0.084 -13.136 1.00 93.12 96 ILE A CA 1
ATOM 726 C C . ILE A 1 96 ? 7.690 0.583 -12.577 1.00 93.12 96 ILE A C 1
ATOM 728 O O . ILE A 1 96 ? 7.627 1.000 -11.421 1.00 93.12 96 ILE A O 1
ATOM 732 N N . HIS A 1 97 ? 6.611 0.492 -13.357 1.00 91.75 97 HIS A N 1
ATOM 733 C CA . HIS A 1 97 ? 5.270 0.826 -12.882 1.00 91.75 97 HIS A CA 1
ATOM 734 C C . HIS A 1 97 ? 4.864 -0.046 -11.682 1.00 91.75 97 HIS A C 1
ATOM 736 O O . HIS A 1 97 ? 4.370 0.471 -10.681 1.00 91.75 97 HIS A O 1
ATOM 742 N N . GLY A 1 98 ? 5.136 -1.354 -11.746 1.00 90.31 98 GLY A N 1
ATOM 743 C CA . GLY A 1 98 ? 4.916 -2.288 -10.644 1.00 90.31 98 GLY A CA 1
ATOM 744 C C . GLY A 1 98 ? 5.717 -1.929 -9.391 1.00 90.31 98 GLY A C 1
ATOM 745 O O . GLY A 1 98 ? 5.153 -1.908 -8.301 1.00 90.31 98 GLY A O 1
ATOM 746 N N . LEU A 1 99 ? 6.998 -1.573 -9.539 1.00 92.38 99 LEU A N 1
ATOM 747 C CA . LEU A 1 99 ? 7.855 -1.138 -8.429 1.00 92.38 99 LEU A CA 1
ATOM 748 C C . LEU A 1 99 ? 7.368 0.168 -7.790 1.00 92.38 99 LEU A C 1
ATOM 750 O O . LEU A 1 99 ? 7.288 0.256 -6.567 1.00 92.38 99 LEU A O 1
ATOM 754 N N . HIS A 1 100 ? 7.002 1.168 -8.596 1.00 92.62 100 HIS A N 1
ATOM 755 C CA . HIS A 1 100 ? 6.438 2.420 -8.087 1.00 92.62 100 HIS A CA 1
ATOM 756 C C . HIS A 1 100 ? 5.124 2.159 -7.337 1.00 92.62 100 HIS A C 1
ATOM 758 O O . HIS A 1 100 ? 4.924 2.660 -6.229 1.00 92.62 100 HIS A O 1
ATOM 764 N N . ASN A 1 101 ? 4.251 1.315 -7.888 1.00 92.06 101 ASN A N 1
ATOM 765 C CA . ASN A 1 101 ? 3.016 0.950 -7.211 1.00 92.06 101 ASN A CA 1
ATOM 766 C C . ASN A 1 101 ? 3.281 0.199 -5.893 1.00 92.06 101 ASN A C 1
ATOM 768 O O . ASN A 1 101 ? 2.680 0.529 -4.875 1.00 92.06 101 ASN A O 1
ATOM 772 N N . ALA A 1 102 ? 4.222 -0.750 -5.880 1.00 90.06 102 ALA A N 1
ATOM 773 C CA . ALA A 1 102 ? 4.614 -1.488 -4.680 1.00 90.06 102 ALA A CA 1
ATOM 774 C C . ALA A 1 102 ? 5.186 -0.567 -3.589 1.00 90.06 102 ALA A C 1
ATOM 776 O O . ALA A 1 102 ? 4.867 -0.734 -2.412 1.00 90.06 102 ALA A O 1
ATOM 777 N N . TYR A 1 103 ? 5.976 0.440 -3.970 1.00 92.94 103 TYR A N 1
ATOM 778 C CA . TYR A 1 103 ? 6.461 1.467 -3.047 1.00 92.94 103 TYR A CA 1
ATOM 779 C C . TYR A 1 103 ? 5.303 2.253 -2.414 1.00 92.94 103 TYR A C 1
ATOM 781 O O . TYR A 1 103 ? 5.267 2.437 -1.196 1.00 92.94 103 TYR A O 1
ATOM 789 N N . ASN A 1 104 ? 4.311 2.651 -3.214 1.00 93.19 104 ASN A N 1
ATOM 790 C CA . ASN A 1 104 ? 3.135 3.355 -2.703 1.00 93.19 104 ASN A CA 1
ATOM 791 C C . ASN A 1 104 ? 2.299 2.472 -1.767 1.00 93.19 104 ASN A C 1
ATOM 793 O O . ASN A 1 104 ? 1.911 2.932 -0.695 1.00 93.19 104 ASN A O 1
ATOM 797 N N . VAL A 1 105 ? 2.092 1.195 -2.113 1.00 93.31 105 VAL A N 1
ATOM 798 C CA . VAL A 1 105 ? 1.434 0.218 -1.227 1.00 93.31 105 VAL A CA 1
ATOM 799 C C . VAL A 1 105 ? 2.196 0.075 0.088 1.00 93.31 105 VAL A C 1
ATOM 801 O O . VAL A 1 105 ? 1.581 0.111 1.149 1.00 93.31 105 VAL A O 1
ATOM 804 N N . SER A 1 106 ? 3.529 -0.018 0.051 1.00 92.75 106 SER A N 1
ATOM 805 C CA . SER A 1 106 ? 4.357 -0.105 1.262 1.00 92.75 106 SER A CA 1
ATOM 806 C C . SER A 1 106 ? 4.134 1.084 2.201 1.00 92.75 106 SER A C 1
ATOM 808 O O . SER A 1 106 ? 4.028 0.903 3.413 1.00 92.75 106 SER A O 1
ATOM 810 N N . ASN A 1 107 ? 3.997 2.297 1.661 1.00 92.50 107 ASN A N 1
ATOM 811 C CA . ASN A 1 107 ? 3.698 3.480 2.467 1.00 92.50 107 ASN A CA 1
ATOM 812 C C . ASN A 1 107 ? 2.295 3.431 3.088 1.00 92.50 107 ASN A C 1
ATOM 814 O O . ASN A 1 107 ? 2.144 3.800 4.251 1.00 92.50 107 ASN A O 1
ATOM 818 N N . VAL A 1 108 ? 1.284 2.942 2.358 1.00 94.31 108 VAL A N 1
ATOM 819 C CA . VAL A 1 108 ? -0.063 2.728 2.921 1.00 94.31 108 VAL A CA 1
ATOM 820 C C . VAL A 1 108 ? -0.007 1.712 4.062 1.00 94.31 108 VAL A C 1
ATOM 822 O O . VAL A 1 108 ? -0.534 1.971 5.141 1.00 94.31 108 VAL A O 1
ATOM 825 N N . VAL A 1 109 ? 0.684 0.591 3.850 1.00 94.06 109 VAL A N 1
ATOM 826 C CA . VAL A 1 109 ? 0.823 -0.488 4.838 1.00 94.06 109 VAL A CA 1
ATOM 827 C C . VAL A 1 109 ? 1.518 -0.003 6.107 1.00 94.06 109 VAL A C 1
ATOM 829 O O . VAL A 1 109 ? 1.031 -0.289 7.192 1.00 94.06 109 VAL A O 1
ATOM 832 N N . LYS A 1 110 ? 2.577 0.809 6.005 1.00 94.44 110 LYS A N 1
ATOM 833 C CA . LYS A 1 110 ? 3.238 1.394 7.186 1.00 94.44 110 LYS A CA 1
ATOM 834 C C . LYS A 1 110 ? 2.281 2.218 8.047 1.00 94.44 110 LYS A C 1
ATOM 836 O O . LYS A 1 110 ? 2.320 2.127 9.269 1.00 94.44 110 LYS A O 1
ATOM 841 N N . VAL A 1 111 ? 1.427 3.029 7.421 1.00 93.88 111 VAL A N 1
ATOM 842 C CA . VAL A 1 111 ? 0.433 3.827 8.156 1.00 93.88 111 VAL A CA 1
ATOM 843 C C . VAL A 1 111 ? -0.657 2.927 8.742 1.00 93.88 111 VAL A C 1
ATOM 845 O O . VAL A 1 111 ? -1.106 3.166 9.862 1.00 93.88 111 VAL A O 1
ATOM 848 N N . LEU A 1 112 ? -1.059 1.873 8.024 1.00 93.81 112 LEU A N 1
ATOM 849 C CA . LEU A 1 112 ? -1.980 0.864 8.551 1.00 93.81 112 LEU A CA 1
ATOM 850 C C . LEU A 1 112 ? -1.402 0.158 9.776 1.00 93.81 112 LEU A C 1
ATOM 852 O O . LEU A 1 112 ? -2.118 0.037 10.760 1.00 93.81 112 LEU A O 1
ATOM 856 N N . ASP A 1 113 ? -0.134 -0.248 9.756 1.00 94.38 113 ASP A N 1
ATOM 857 C CA . ASP A 1 113 ? 0.513 -0.938 10.876 1.00 94.38 113 ASP A CA 1
ATOM 858 C C . ASP A 1 113 ? 0.515 -0.086 12.145 1.00 94.38 113 ASP A C 1
ATOM 860 O O . ASP A 1 113 ? 0.062 -0.546 13.194 1.00 94.38 113 ASP A O 1
ATOM 864 N N . VAL A 1 114 ? 0.922 1.183 12.027 1.00 95.06 114 VAL A N 1
ATOM 865 C CA . VAL A 1 114 ? 0.904 2.134 13.149 1.00 95.06 114 VAL A CA 1
ATOM 866 C C . VAL A 1 114 ? -0.514 2.307 13.696 1.00 95.06 114 VAL A C 1
ATOM 868 O O . VAL A 1 114 ? -0.726 2.216 14.904 1.00 95.06 114 VAL A O 1
ATOM 871 N N . ASN A 1 115 ? -1.505 2.508 12.821 1.00 92.25 115 ASN A N 1
ATOM 872 C CA . ASN A 1 115 ? -2.892 2.683 13.250 1.00 92.25 115 ASN A CA 1
ATOM 873 C C . ASN A 1 115 ? -3.481 1.395 13.861 1.00 92.25 115 ASN A C 1
ATOM 875 O O . ASN A 1 115 ? -4.222 1.471 14.836 1.00 92.25 115 ASN A O 1
ATOM 879 N N . ILE A 1 116 ? -3.166 0.209 13.328 1.00 93.00 116 ILE A N 1
ATOM 880 C CA . ILE A 1 116 ? -3.610 -1.080 13.887 1.00 93.00 116 ILE A CA 1
ATOM 881 C C . ILE A 1 116 ? -3.034 -1.265 15.290 1.00 93.00 116 ILE A C 1
ATOM 883 O O . ILE A 1 116 ? -3.765 -1.659 16.201 1.00 93.00 116 ILE A O 1
ATOM 887 N N . GLU A 1 117 ? -1.741 -0.996 15.476 1.00 94.19 117 GLU A N 1
ATOM 888 C CA . GLU A 1 117 ? -1.084 -1.097 16.778 1.00 94.19 117 GLU A CA 1
ATOM 889 C C . GLU A 1 117 ? -1.683 -0.104 17.780 1.00 94.19 117 GLU A C 1
ATOM 891 O O . GLU A 1 117 ? -2.020 -0.483 18.905 1.00 94.19 117 GLU A O 1
ATOM 896 N N . GLU A 1 118 ? -1.909 1.141 17.359 1.00 92.25 118 GLU A N 1
ATOM 897 C CA . GLU A 1 118 ? -2.539 2.159 18.195 1.00 92.25 118 GLU A CA 1
ATOM 898 C C . GLU A 1 118 ? -3.963 1.760 18.607 1.00 92.25 118 GLU A C 1
ATOM 900 O O . GLU A 1 118 ? -4.296 1.822 19.794 1.00 92.25 118 GLU A O 1
ATOM 905 N N . MET A 1 119 ? -4.785 1.274 17.672 1.00 91.94 119 MET A N 1
ATOM 906 C CA . MET A 1 119 ? -6.146 0.818 17.971 1.00 91.94 119 MET A CA 1
ATOM 907 C C . MET A 1 119 ? -6.149 -0.412 18.885 1.00 91.94 119 MET A C 1
ATOM 909 O O . MET A 1 119 ? -6.943 -0.461 19.822 1.00 91.94 119 MET A O 1
ATOM 913 N N . LYS A 1 120 ? -5.228 -1.369 18.702 1.00 91.38 120 LYS A N 1
ATOM 914 C CA . LYS A 1 120 ? -5.061 -2.506 19.629 1.00 91.38 120 LYS A CA 1
ATOM 915 C C . LYS A 1 120 ? -4.651 -2.047 21.028 1.00 91.38 120 LYS A C 1
ATOM 917 O O . LYS A 1 120 ? -5.159 -2.568 22.017 1.00 91.38 120 LYS A O 1
ATOM 922 N N . ARG A 1 121 ? -3.763 -1.054 21.132 1.00 92.00 121 ARG A N 1
ATOM 923 C CA . ARG A 1 121 ? -3.344 -0.478 22.417 1.00 92.00 121 ARG A CA 1
ATOM 924 C C . ARG A 1 121 ? -4.502 0.230 23.123 1.00 92.00 121 ARG A C 1
ATOM 926 O O . ARG A 1 121 ? -4.653 0.100 24.337 1.00 92.00 121 ARG A O 1
ATOM 933 N N . LEU A 1 122 ? -5.316 0.975 22.375 1.00 88.31 122 LEU A N 1
ATOM 934 C CA . LEU A 1 122 ? -6.513 1.636 22.898 1.00 88.31 122 LEU A CA 1
ATOM 935 C C . LEU A 1 122 ? -7.582 0.621 23.315 1.00 88.31 122 LEU A C 1
ATOM 937 O O . LEU A 1 122 ? -8.189 0.797 24.367 1.00 88.31 122 LEU A O 1
ATOM 941 N N . ASP A 1 123 ? -7.758 -0.464 22.561 1.00 89.62 123 ASP A N 1
ATOM 942 C CA . ASP A 1 123 ? -8.653 -1.569 22.916 1.00 89.62 123 ASP A CA 1
ATOM 943 C C . ASP A 1 123 ? -8.186 -2.298 24.185 1.00 89.62 123 ASP A C 1
ATOM 945 O O . ASP A 1 123 ? -8.977 -2.540 25.087 1.00 89.62 123 ASP A O 1
ATOM 949 N N . ALA A 1 124 ? -6.884 -2.540 24.349 1.00 87.69 124 ALA A N 1
ATOM 950 C CA . ALA A 1 124 ? -6.358 -3.128 25.582 1.00 87.69 124 ALA A CA 1
ATOM 951 C C . ALA A 1 124 ? -6.604 -2.236 26.815 1.00 87.69 124 ALA A C 1
ATOM 953 O O . ALA A 1 124 ? -6.864 -2.734 27.908 1.00 87.69 124 ALA A O 1
ATOM 954 N N . LYS A 1 125 ? -6.534 -0.908 26.650 1.00 85.75 125 LYS A N 1
ATOM 955 C CA . LYS A 1 125 ? -6.694 0.051 27.752 1.00 85.75 125 LYS A CA 1
ATOM 956 C C . LYS A 1 125 ? -8.155 0.415 28.043 1.00 85.75 125 LYS A C 1
ATOM 958 O O . LYS A 1 125 ? -8.492 0.726 29.183 1.00 85.75 125 LYS A O 1
ATOM 963 N N . HIS A 1 126 ? -9.005 0.432 27.020 1.00 84.81 126 HIS A N 1
ATOM 964 C CA . HIS A 1 126 ? -10.360 0.985 27.084 1.00 84.81 126 HIS A CA 1
ATOM 965 C C . HIS A 1 126 ? -11.442 0.056 26.517 1.00 84.81 126 HIS A C 1
ATOM 967 O O . HIS A 1 126 ? -12.617 0.413 26.562 1.00 84.81 126 HIS A O 1
ATOM 973 N N . GLY A 1 127 ? -11.092 -1.130 26.016 1.00 73.19 127 GLY A N 1
ATOM 974 C CA . GLY A 1 127 ? -11.990 -2.048 25.302 1.00 73.19 127 GLY A CA 1
ATOM 975 C C . GLY A 1 127 ? -13.144 -2.586 26.144 1.00 73.19 127 GLY A C 1
ATOM 976 O O . GLY A 1 127 ? -14.227 -2.827 25.616 1.00 73.19 127 GLY A O 1
ATOM 977 N N . ALA A 1 128 ? -12.966 -2.673 27.468 1.00 71.81 128 ALA A N 1
ATOM 978 C CA . ALA A 1 128 ? -14.049 -3.000 28.399 1.00 71.81 128 ALA A CA 1
ATOM 979 C C . ALA A 1 128 ? -15.159 -1.928 28.418 1.00 71.81 128 ALA A C 1
ATOM 981 O O . ALA A 1 128 ? -16.316 -2.234 28.693 1.00 71.81 128 ALA A O 1
ATOM 982 N N . THR A 1 129 ? -14.821 -0.673 28.106 1.00 73.31 129 THR A N 1
ATOM 983 C CA . THR A 1 129 ? -15.753 0.466 28.077 1.00 73.31 129 THR A CA 1
ATOM 984 C C . THR A 1 129 ? -16.172 0.832 26.651 1.00 73.31 129 THR A C 1
ATOM 986 O O . THR A 1 129 ? -17.311 1.241 26.425 1.00 73.31 129 THR A O 1
ATOM 989 N N . VAL A 1 130 ? -15.270 0.687 25.673 1.00 76.88 130 VAL A N 1
ATOM 990 C CA . VAL A 1 130 ? -15.470 1.098 24.280 1.00 76.88 130 VAL A CA 1
ATOM 991 C C . VAL A 1 130 ? -14.957 0.024 23.318 1.00 76.88 130 VAL A C 1
ATOM 993 O O . VAL A 1 130 ? -13.772 -0.041 23.012 1.00 76.88 130 VAL A O 1
ATOM 996 N N . SER A 1 131 ? -15.875 -0.764 22.753 1.00 81.75 131 SER A N 1
ATOM 997 C CA . SER A 1 131 ? -15.557 -1.838 21.790 1.00 81.75 131 SER A CA 1
ATOM 998 C C . SER A 1 131 ? -15.200 -1.358 20.372 1.00 81.75 131 SER A C 1
ATOM 1000 O O . SER A 1 131 ? -14.926 -2.171 19.487 1.00 81.75 131 SER A O 1
ATOM 1002 N N . LEU A 1 132 ? -15.243 -0.046 20.116 1.00 86.25 132 LEU A N 1
ATOM 1003 C CA . LEU A 1 132 ? -15.005 0.525 18.784 1.00 86.25 132 LEU A CA 1
ATOM 1004 C C . LEU A 1 132 ? -13.548 0.374 18.333 1.00 86.25 132 LEU A C 1
ATOM 1006 O O . LEU A 1 132 ? -13.313 0.162 17.146 1.00 86.25 132 LEU A O 1
ATOM 1010 N N . TYR A 1 133 ? -12.590 0.420 19.262 1.00 85.06 133 TYR A N 1
ATOM 1011 C CA . TYR A 1 133 ? -11.166 0.302 18.944 1.00 85.06 133 TYR A CA 1
ATOM 1012 C C . TYR A 1 133 ? -10.816 -1.080 18.379 1.00 85.06 133 TYR A C 1
ATOM 1014 O O . TYR A 1 133 ? -10.192 -1.164 17.323 1.00 85.06 133 TYR A O 1
ATOM 1022 N N . GLY A 1 134 ? -11.294 -2.165 19.000 1.00 87.38 134 GLY A N 1
ATOM 1023 C CA . GLY A 1 134 ? -11.108 -3.521 18.480 1.00 87.38 134 GLY A CA 1
ATOM 1024 C C . GLY A 1 134 ? -11.757 -3.743 17.108 1.00 87.38 134 GLY A C 1
ATOM 1025 O O . GLY A 1 134 ? -11.153 -4.369 16.234 1.00 87.38 134 GLY A O 1
ATOM 1026 N N . LYS A 1 135 ? -12.954 -3.182 16.873 1.00 88.94 135 LYS A N 1
ATOM 1027 C CA . LYS A 1 135 ? -13.619 -3.243 15.556 1.00 88.94 135 LYS A CA 1
ATOM 1028 C C . LYS A 1 135 ? -12.830 -2.498 14.481 1.00 88.94 135 LYS A C 1
ATOM 1030 O O . LYS A 1 135 ? -12.676 -3.013 13.376 1.00 88.94 135 LYS A O 1
ATOM 1035 N N . GLU A 1 136 ? -12.308 -1.316 14.803 1.00 90.75 136 GLU A N 1
ATOM 1036 C CA . GLU A 1 136 ? -11.488 -0.549 13.865 1.00 90.75 136 GLU A CA 1
ATOM 1037 C C . GLU A 1 136 ? -10.162 -1.252 13.569 1.00 90.75 136 GLU A C 1
ATOM 1039 O O . GLU A 1 136 ? -9.780 -1.366 12.407 1.00 90.75 136 GLU A O 1
ATOM 1044 N N . ALA A 1 137 ? -9.493 -1.806 14.584 1.00 91.06 137 ALA A N 1
ATOM 1045 C CA . ALA A 1 137 ? -8.265 -2.575 14.393 1.00 91.06 137 ALA A CA 1
ATOM 1046 C C . ALA A 1 137 ? -8.469 -3.750 13.418 1.00 91.06 137 ALA A C 1
ATOM 1048 O O . ALA A 1 137 ? -7.615 -4.004 12.567 1.00 91.06 137 ALA A O 1
ATOM 1049 N N . GLN A 1 138 ? -9.611 -4.443 13.500 1.00 90.81 138 GLN A N 1
ATOM 1050 C CA . GLN A 1 138 ? -9.972 -5.505 12.556 1.00 90.81 138 GLN A CA 1
ATOM 1051 C C . GLN A 1 138 ? -10.258 -4.971 11.147 1.00 90.81 138 GLN A C 1
ATOM 1053 O O . GLN A 1 138 ? -9.820 -5.576 10.169 1.00 90.81 138 GLN A O 1
ATOM 1058 N N . ALA A 1 139 ? -10.956 -3.839 11.023 1.00 91.19 139 ALA A N 1
ATOM 1059 C CA . ALA A 1 139 ? -11.227 -3.216 9.728 1.00 91.19 139 ALA A CA 1
ATOM 1060 C C . ALA A 1 139 ? -9.930 -2.790 9.015 1.00 91.19 139 ALA A C 1
ATOM 1062 O O . ALA A 1 139 ? -9.757 -3.058 7.825 1.00 91.19 139 ALA A O 1
ATOM 1063 N N . LEU A 1 140 ? -8.990 -2.191 9.751 1.00 92.62 140 LEU A N 1
ATOM 1064 C CA . LEU A 1 140 ? -7.680 -1.798 9.230 1.00 92.62 140 LEU A CA 1
ATOM 1065 C C . LEU A 1 140 ? -6.815 -3.013 8.868 1.00 92.62 140 LEU A C 1
ATOM 1067 O O . LEU A 1 140 ? -6.163 -3.008 7.824 1.00 92.62 140 LEU A O 1
ATOM 1071 N N . LEU A 1 141 ? -6.852 -4.080 9.674 1.00 90.88 141 LEU A N 1
ATOM 1072 C CA . LEU A 1 141 ? -6.168 -5.337 9.356 1.00 90.88 141 LEU A CA 1
ATOM 1073 C C . LEU A 1 141 ? -6.708 -5.956 8.062 1.00 90.88 141 LEU A C 1
ATOM 1075 O O . LEU A 1 141 ? -5.932 -6.385 7.211 1.00 90.88 141 LEU A O 1
ATOM 1079 N N . LYS A 1 142 ? -8.031 -5.956 7.879 1.00 91.38 142 LYS A N 1
ATOM 1080 C CA . LYS A 1 142 ? -8.651 -6.427 6.639 1.00 91.38 142 LYS A CA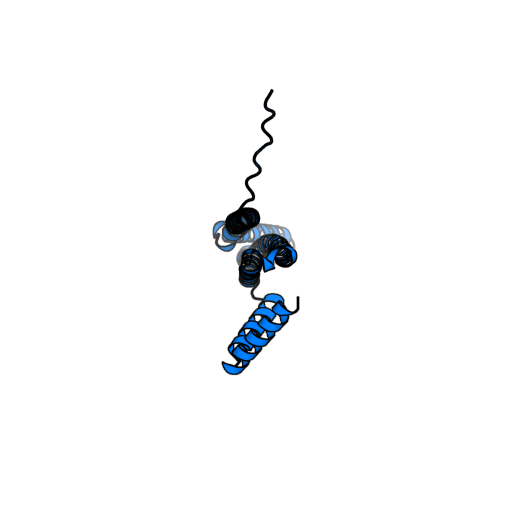 1
ATOM 1081 C C . LYS A 1 142 ? -8.168 -5.615 5.434 1.00 91.38 142 LYS A C 1
ATOM 1083 O O . LYS A 1 142 ? -7.780 -6.202 4.429 1.00 91.38 142 LYS A O 1
ATOM 1088 N N . MET A 1 143 ? -8.114 -4.287 5.555 1.00 91.38 143 MET A N 1
ATOM 1089 C CA . MET A 1 143 ? -7.584 -3.420 4.497 1.00 91.38 143 MET A CA 1
ATOM 1090 C C . MET A 1 143 ? -6.114 -3.733 4.175 1.00 91.38 143 MET A C 1
ATOM 1092 O O . MET A 1 143 ? -5.741 -3.794 3.005 1.00 91.38 143 MET A O 1
ATOM 1096 N N . LYS A 1 144 ? -5.277 -3.978 5.192 1.00 91.56 144 LYS A N 1
ATOM 1097 C CA . LYS A 1 144 ? -3.876 -4.386 4.996 1.00 91.56 144 LYS A CA 1
ATOM 1098 C C . LYS A 1 144 ? -3.780 -5.685 4.190 1.00 91.56 144 LYS A C 1
ATOM 1100 O O . LYS A 1 144 ? -2.999 -5.764 3.245 1.00 91.56 144 LYS A O 1
ATOM 1105 N N . ILE A 1 145 ? -4.604 -6.672 4.530 1.00 90.75 145 ILE A N 1
ATOM 1106 C CA . ILE A 1 145 ? -4.666 -7.966 3.838 1.00 90.75 145 ILE A CA 1
ATOM 1107 C C . ILE A 1 145 ? -5.100 -7.796 2.377 1.00 90.75 145 ILE A C 1
ATOM 1109 O O . ILE A 1 145 ? -4.503 -8.403 1.494 1.00 90.75 145 ILE A O 1
ATOM 1113 N N . GLU A 1 146 ? -6.091 -6.945 2.104 1.00 88.50 146 GLU A N 1
ATOM 1114 C CA . GLU A 1 146 ? -6.548 -6.653 0.737 1.00 88.50 146 GLU A CA 1
ATOM 1115 C C . GLU A 1 146 ? -5.458 -5.981 -0.115 1.00 88.50 146 GLU A C 1
ATOM 1117 O O . GLU A 1 146 ? -5.341 -6.264 -1.306 1.00 88.50 146 GLU A O 1
ATOM 1122 N N . LEU A 1 147 ? -4.622 -5.132 0.492 1.00 88.06 147 LEU A N 1
ATOM 1123 C CA . LEU A 1 147 ? -3.490 -4.489 -0.182 1.00 88.06 147 LEU A CA 1
ATOM 1124 C C . LEU A 1 147 ? -2.299 -5.434 -0.401 1.00 88.06 147 LEU A C 1
ATOM 1126 O O . LEU A 1 147 ? -1.518 -5.236 -1.333 1.00 88.06 147 LEU A O 1
ATOM 1130 N N . GLN A 1 148 ? -2.140 -6.448 0.452 1.00 88.94 148 GLN A N 1
ATOM 1131 C CA . GLN A 1 148 ? -1.044 -7.418 0.396 1.00 88.94 148 GLN A CA 1
ATOM 1132 C C . GLN A 1 148 ? -1.561 -8.862 0.506 1.00 88.94 148 GLN A C 1
ATOM 1134 O O . GLN A 1 148 ? -1.248 -9.563 1.476 1.00 88.94 148 GLN A O 1
ATOM 1139 N N . PRO A 1 149 ? -2.295 -9.352 -0.509 1.00 82.06 149 PRO A N 1
ATOM 1140 C CA . PRO A 1 149 ? -2.971 -10.650 -0.446 1.00 82.06 149 PRO A CA 1
ATOM 1141 C C . PRO A 1 149 ? -2.007 -11.842 -0.368 1.00 82.06 149 PRO A C 1
ATOM 1143 O O . PRO A 1 149 ? -2.393 -12.923 0.062 1.00 82.06 149 PRO A O 1
ATOM 1146 N N . LEU A 1 150 ? -0.747 -11.651 -0.770 1.00 83.00 150 LEU A N 1
ATOM 1147 C CA . LEU A 1 150 ? 0.303 -12.674 -0.735 1.00 83.00 150 LEU A CA 1
ATOM 1148 C C . LEU A 1 150 ? 1.191 -12.594 0.519 1.00 83.00 150 LEU A C 1
ATOM 1150 O O . LEU A 1 150 ? 2.199 -13.290 0.594 1.00 83.00 150 LEU A O 1
ATOM 1154 N N . SER A 1 151 ? 0.865 -11.728 1.483 1.00 81.88 151 SER A N 1
ATOM 1155 C CA . SER A 1 151 ? 1.606 -11.659 2.747 1.00 81.88 151 SER A CA 1
ATOM 1156 C C . SER A 1 151 ? 1.350 -12.896 3.616 1.00 81.88 151 SER A C 1
ATOM 1158 O O . SER A 1 151 ? 0.287 -13.515 3.536 1.00 81.88 151 SER A O 1
ATOM 1160 N N . SER A 1 152 ? 2.304 -13.240 4.485 1.00 82.81 152 SER A N 1
ATOM 1161 C CA . SER A 1 152 ? 2.122 -14.311 5.476 1.00 82.81 152 SER A CA 1
ATOM 1162 C C . SER A 1 152 ? 0.927 -14.033 6.391 1.00 82.81 152 SER A C 1
ATOM 1164 O O . SER A 1 152 ? 0.130 -14.928 6.640 1.00 82.81 152 SER A O 1
ATOM 1166 N N . GLU A 1 153 ? 0.731 -12.779 6.812 1.00 77.94 153 GLU A N 1
ATOM 1167 C CA . GLU A 1 153 ? -0.440 -12.369 7.598 1.00 77.94 153 GLU A CA 1
ATOM 1168 C C . GLU A 1 153 ? -1.762 -12.595 6.850 1.00 77.94 153 GLU A C 1
ATOM 1170 O O . GLU A 1 153 ? -2.735 -13.052 7.452 1.00 77.94 153 GLU A O 1
ATOM 1175 N N . ALA A 1 154 ? -1.813 -12.313 5.543 1.00 80.06 154 ALA A N 1
ATOM 1176 C CA . ALA A 1 154 ? -2.991 -12.579 4.718 1.00 80.06 154 ALA A CA 1
ATOM 1177 C C . ALA A 1 154 ? -3.285 -14.079 4.611 1.00 80.06 154 ALA A C 1
ATOM 1179 O O . ALA A 1 154 ? -4.440 -14.490 4.746 1.00 80.06 154 ALA A O 1
ATOM 1180 N N . GLN A 1 155 ? -2.248 -14.897 4.423 1.00 80.62 155 GLN A N 1
ATOM 1181 C CA . GLN A 1 155 ? -2.374 -16.353 4.380 1.00 80.62 155 GLN A CA 1
ATOM 1182 C C . GLN A 1 155 ? -2.841 -16.910 5.726 1.00 80.62 155 GLN A C 1
ATOM 1184 O O . GLN A 1 155 ? -3.802 -17.672 5.773 1.00 80.62 155 GLN A O 1
ATOM 1189 N N . GLU A 1 156 ? -2.231 -16.489 6.834 1.00 80.31 156 GLU A N 1
ATOM 1190 C CA . GLU A 1 156 ? -2.643 -16.888 8.181 1.00 80.31 156 GLU A CA 1
ATOM 1191 C C . GLU A 1 156 ? -4.079 -16.470 8.493 1.00 80.31 156 GLU A C 1
ATOM 1193 O O . GLU A 1 156 ? -4.839 -17.244 9.074 1.00 80.31 156 GLU A O 1
ATOM 1198 N N . HIS A 1 157 ? -4.476 -15.256 8.112 1.00 79.62 157 HIS A N 1
ATOM 1199 C CA . HIS A 1 157 ? -5.844 -14.794 8.295 1.00 79.62 157 HIS A CA 1
ATOM 1200 C C . HIS A 1 157 ? -6.825 -15.624 7.460 1.00 79.62 157 HIS A C 1
ATOM 1202 O O . HIS A 1 157 ? -7.855 -16.049 7.979 1.00 79.62 157 HIS A O 1
ATOM 1208 N N . ALA A 1 158 ? -6.498 -15.914 6.198 1.00 74.75 158 ALA A N 1
ATOM 1209 C CA . ALA A 1 158 ? -7.296 -16.802 5.358 1.00 74.75 158 ALA A CA 1
ATOM 1210 C C . ALA A 1 158 ? -7.409 -18.209 5.968 1.00 74.75 158 ALA A C 1
ATOM 1212 O O . ALA A 1 158 ? -8.506 -18.759 6.016 1.00 74.75 158 ALA A O 1
ATOM 1213 N N . HIS A 1 159 ? -6.320 -18.753 6.518 1.00 73.50 159 HIS A N 1
ATOM 1214 C CA . HIS A 1 159 ? -6.322 -20.030 7.232 1.00 73.50 159 HIS A CA 1
ATOM 1215 C C . HIS A 1 159 ? -7.189 -20.000 8.493 1.00 73.50 159 HIS A C 1
ATOM 1217 O O . HIS A 1 159 ? -7.957 -20.931 8.714 1.00 73.50 159 HIS A O 1
ATOM 1223 N N . LYS A 1 160 ? -7.119 -18.937 9.303 1.00 80.12 160 LYS A N 1
ATOM 1224 C CA . LYS A 1 160 ? -7.962 -18.776 10.501 1.00 80.12 160 LYS A CA 1
ATOM 1225 C C . LYS A 1 160 ? -9.440 -18.672 10.142 1.00 80.12 160 LYS A C 1
ATOM 1227 O O . LYS A 1 160 ? -10.267 -19.308 10.785 1.00 80.12 160 LYS A O 1
ATOM 1232 N N . VAL A 1 161 ? -9.774 -17.908 9.104 1.00 77.06 161 VAL A N 1
ATOM 1233 C CA . VAL A 1 161 ? -11.152 -17.794 8.609 1.00 77.06 161 VAL A CA 1
ATOM 1234 C C . VAL A 1 161 ? -11.634 -19.131 8.049 1.00 77.06 161 VAL A C 1
ATOM 1236 O O . VAL A 1 161 ? -12.749 -19.541 8.358 1.00 77.06 161 VAL A O 1
ATOM 1239 N N . ALA A 1 162 ? -10.796 -19.841 7.290 1.00 73.19 162 ALA A N 1
ATOM 1240 C CA . ALA A 1 162 ? -11.110 -21.174 6.787 1.00 73.19 162 ALA A CA 1
ATOM 1241 C C . ALA A 1 162 ? -11.344 -22.166 7.940 1.00 73.19 162 ALA A C 1
ATOM 1243 O O . ALA A 1 162 ? -12.372 -22.840 7.954 1.00 73.19 162 ALA A O 1
ATOM 1244 N N . ALA A 1 163 ? -10.469 -22.180 8.949 1.00 71.69 163 ALA A N 1
ATOM 1245 C CA . ALA A 1 163 ? -10.605 -23.014 10.141 1.00 71.69 163 ALA A CA 1
ATOM 1246 C C . ALA A 1 163 ? -11.897 -22.703 10.919 1.00 71.69 163 ALA A C 1
ATOM 1248 O O . ALA A 1 163 ? -12.679 -23.609 11.204 1.00 71.69 163 ALA A O 1
ATOM 1249 N N . ALA A 1 164 ? -12.193 -21.424 11.168 1.00 68.81 164 ALA A N 1
ATOM 1250 C CA . ALA A 1 164 ? -13.435 -21.002 11.820 1.00 68.81 164 ALA A CA 1
ATOM 1251 C C . ALA A 1 164 ? -14.680 -21.350 10.982 1.00 68.81 164 ALA A C 1
ATOM 1253 O O . ALA A 1 164 ? -15.737 -21.700 11.515 1.00 68.81 164 ALA A O 1
ATOM 1254 N N . SER A 1 165 ? -14.570 -21.288 9.651 1.00 65.00 165 SER A N 1
ATOM 1255 C CA . SER A 1 165 ? -15.647 -21.680 8.741 1.00 65.00 165 SER A CA 1
ATOM 1256 C C . SER A 1 165 ? -15.898 -23.193 8.734 1.00 65.00 165 SER A C 1
ATOM 1258 O O . SER A 1 165 ? -17.046 -23.594 8.564 1.00 65.00 165 SER A O 1
ATOM 1260 N N . SER A 1 166 ? -14.864 -24.001 9.001 1.00 67.44 166 SER A N 1
ATOM 1261 C CA . SER A 1 166 ? -14.946 -25.463 9.119 1.00 67.44 166 SER A CA 1
ATOM 1262 C C . SER A 1 166 ? -15.385 -25.977 10.494 1.00 67.44 166 SER A C 1
ATOM 1264 O O . SER A 1 166 ? -15.666 -27.164 10.620 1.00 67.44 166 SER A O 1
ATOM 1266 N N . MET A 1 167 ? -15.462 -25.113 11.513 1.00 65.69 167 MET A N 1
ATOM 1267 C CA . MET A 1 167 ? -15.986 -25.490 12.831 1.00 65.69 167 MET A CA 1
ATOM 1268 C C . MET A 1 167 ? -17.490 -25.747 12.767 1.00 65.69 167 MET A C 1
ATOM 1270 O O . MET A 1 167 ? -18.236 -24.981 12.141 1.00 65.69 167 MET A O 1
ATOM 1274 N N . THR A 1 168 ? -17.932 -26.811 13.438 1.00 74.81 168 THR A N 1
ATOM 1275 C CA . THR A 1 168 ? -19.357 -27.113 13.577 1.00 74.81 168 THR A CA 1
ATOM 1276 C C . THR A 1 168 ? -20.041 -26.057 14.454 1.00 74.81 168 THR A C 1
ATOM 1278 O O . THR A 1 168 ? -19.391 -25.252 15.125 1.00 74.81 168 THR A O 1
ATOM 1281 N N . ILE A 1 169 ? -21.376 -25.996 14.416 1.00 70.75 169 ILE A N 1
ATOM 1282 C CA . ILE A 1 169 ? -22.141 -25.027 15.220 1.00 70.75 169 ILE A CA 1
ATOM 1283 C C . ILE A 1 169 ? -21.879 -25.235 16.721 1.00 70.75 169 ILE A C 1
ATOM 1285 O O . ILE A 1 169 ? -21.769 -24.247 17.449 1.00 70.75 169 ILE A O 1
ATOM 1289 N N . ASP A 1 170 ? -21.711 -26.487 17.149 1.00 73.31 170 ASP A N 1
ATOM 1290 C CA . ASP A 1 170 ? -21.426 -26.843 18.540 1.00 73.31 170 ASP A CA 1
ATOM 1291 C C . ASP A 1 170 ? -20.038 -26.344 18.969 1.00 73.31 170 ASP A C 1
ATOM 1293 O O . ASP A 1 170 ? -19.920 -25.653 19.981 1.00 73.31 170 ASP A O 1
ATOM 1297 N N . ASP A 1 171 ? -19.014 -26.548 18.133 1.00 75.75 171 ASP A N 1
ATOM 1298 C CA . ASP A 1 171 ? -17.652 -26.060 18.401 1.00 75.75 171 ASP A CA 1
ATOM 1299 C C . ASP A 1 171 ? -17.605 -24.525 18.529 1.00 75.75 171 ASP A C 1
ATOM 1301 O O . ASP A 1 171 ? -16.898 -23.967 19.371 1.00 75.75 171 ASP A O 1
ATOM 1305 N N . ARG A 1 172 ? -18.392 -23.810 17.711 1.00 68.88 172 ARG A N 1
ATOM 1306 C CA . ARG A 1 172 ? -18.503 -22.343 17.790 1.00 68.88 172 ARG A CA 1
ATOM 1307 C C . ARG A 1 172 ? -19.191 -21.885 19.072 1.00 68.88 172 ARG A C 1
ATOM 1309 O O . ARG A 1 172 ? -18.829 -20.842 19.618 1.00 68.88 172 ARG A O 1
ATOM 1316 N N . ALA A 1 173 ? -20.200 -22.620 19.537 1.00 72.31 173 ALA A N 1
ATOM 1317 C CA . ALA A 1 173 ? -20.904 -22.301 20.773 1.00 72.31 173 ALA A CA 1
ATOM 1318 C C . ALA A 1 173 ? -19.992 -22.493 21.993 1.00 72.31 173 ALA A C 1
ATOM 1320 O O . ALA A 1 173 ? -19.926 -21.607 22.847 1.00 72.31 173 ALA A O 1
ATOM 1321 N N . GLU A 1 174 ? -19.230 -23.587 22.039 1.00 77.12 174 GLU A N 1
ATOM 1322 C CA . GLU A 1 174 ? -18.242 -23.831 23.095 1.00 77.12 174 GLU A CA 1
ATOM 1323 C C . GLU A 1 174 ? -17.139 -22.768 23.112 1.00 77.12 174 GLU A C 1
ATOM 1325 O O . GLU A 1 174 ? -16.780 -22.262 24.178 1.00 77.12 174 GLU A O 1
ATOM 1330 N N . GLU A 1 175 ? -16.645 -22.351 21.944 1.00 76.06 175 GLU A N 1
ATOM 1331 C CA . GLU A 1 175 ? -15.626 -21.304 21.855 1.00 76.06 175 GLU A CA 1
ATOM 1332 C C . GLU A 1 175 ? -16.153 -19.939 22.331 1.00 76.06 175 GLU A C 1
ATOM 1334 O O . GLU A 1 175 ? -15.450 -19.208 23.038 1.00 76.06 175 GLU A O 1
ATOM 1339 N N . LEU A 1 176 ? -17.411 -19.604 22.025 1.00 74.38 176 LEU A N 1
ATOM 1340 C CA . LEU A 1 176 ? -18.068 -18.393 22.525 1.00 74.38 176 LEU A CA 1
ATOM 1341 C C . LEU A 1 176 ? -18.255 -18.423 24.047 1.00 74.38 176 LEU A C 1
ATOM 1343 O O . LEU A 1 176 ? -18.014 -17.410 24.710 1.00 74.38 176 LEU A O 1
ATOM 1347 N N . ILE A 1 177 ? -18.637 -19.573 24.606 1.00 78.81 177 ILE A N 1
ATOM 1348 C CA . ILE A 1 177 ? -18.762 -19.770 26.056 1.00 78.81 177 ILE A CA 1
ATOM 1349 C C . ILE A 1 177 ? -17.388 -19.629 26.721 1.00 78.81 177 ILE A C 1
ATOM 1351 O O . ILE A 1 177 ? -17.237 -18.863 27.674 1.00 78.81 177 ILE A O 1
ATOM 1355 N N . ALA A 1 178 ? -16.357 -20.276 26.176 1.00 75.62 178 ALA A N 1
ATOM 1356 C CA . ALA A 1 178 ? -14.992 -20.179 26.681 1.00 75.62 178 ALA A CA 1
ATOM 1357 C C . ALA A 1 178 ? -14.439 -18.744 26.596 1.00 75.62 178 ALA A C 1
ATOM 1359 O O . ALA A 1 178 ? -13.781 -18.267 27.524 1.00 75.62 178 ALA A O 1
ATOM 1360 N N . ALA A 1 179 ? -14.720 -18.020 25.509 1.00 72.31 179 ALA A N 1
ATOM 1361 C CA . ALA A 1 179 ? -14.331 -16.621 25.350 1.00 72.31 179 ALA A CA 1
ATOM 1362 C C . ALA A 1 179 ? -15.051 -15.701 26.350 1.00 72.31 179 ALA A C 1
ATOM 1364 O O . ALA A 1 179 ? -14.435 -14.783 26.901 1.00 72.31 179 ALA A O 1
ATOM 1365 N N . PHE A 1 180 ? -16.334 -15.954 26.617 1.00 73.88 180 PHE A N 1
ATOM 1366 C CA . PHE A 1 180 ? -17.104 -15.239 27.632 1.00 73.88 180 PHE A CA 1
ATOM 1367 C C . PHE A 1 180 ? -16.555 -15.492 29.043 1.00 73.88 180 PHE A C 1
ATOM 1369 O O . PHE A 1 180 ? -16.338 -14.542 29.797 1.00 73.88 180 PHE A O 1
ATOM 1376 N N . GLU A 1 181 ? -16.236 -16.743 29.386 1.00 78.69 181 GLU A N 1
ATOM 1377 C CA . GLU A 1 181 ? -15.618 -17.071 30.674 1.00 78.69 181 GLU A CA 1
ATOM 1378 C C . GLU A 1 181 ? -14.242 -16.426 30.858 1.00 78.69 181 GLU A C 1
ATOM 1380 O O . GLU A 1 181 ? -13.935 -15.936 31.947 1.00 78.69 181 GLU A O 1
ATOM 1385 N N . ARG A 1 182 ? -13.419 -16.380 29.802 1.00 76.44 182 ARG A N 1
ATOM 1386 C CA . ARG A 1 182 ? -12.117 -15.694 29.838 1.00 76.44 182 ARG A CA 1
ATOM 1387 C C . ARG A 1 182 ? -12.270 -14.200 30.121 1.00 76.44 182 ARG A C 1
ATOM 1389 O O . ARG A 1 182 ? -11.498 -13.670 30.911 1.00 76.44 182 ARG A O 1
ATOM 1396 N N . ARG A 1 183 ? -13.280 -13.540 29.542 1.00 61.88 183 ARG A N 1
ATOM 1397 C CA . ARG A 1 183 ? -13.578 -12.120 29.817 1.00 61.88 183 ARG A CA 1
ATOM 1398 C C . ARG A 1 183 ? -14.144 -11.871 31.209 1.00 61.88 183 ARG A C 1
ATOM 1400 O O . ARG A 1 183 ? -13.976 -10.780 31.725 1.00 61.88 183 ARG A O 1
ATOM 1407 N N . LYS A 1 184 ? -14.817 -12.852 31.810 1.00 69.25 184 LYS A N 1
ATOM 1408 C CA . LYS A 1 184 ? -15.354 -12.741 33.175 1.00 69.25 184 LYS A CA 1
ATOM 1409 C C . LYS A 1 184 ? -14.270 -12.886 34.257 1.00 69.25 184 LYS A C 1
ATOM 1411 O O . LYS A 1 184 ? -14.492 -12.472 35.389 1.00 69.25 184 LYS A O 1
ATOM 1416 N N . LYS A 1 185 ? -13.136 -13.518 33.931 1.00 59.38 185 LYS A N 1
ATOM 1417 C CA . LYS A 1 185 ? -12.010 -13.773 34.852 1.00 59.38 185 LYS A CA 1
ATOM 1418 C C . LYS A 1 185 ? -10.895 -12.711 34.789 1.00 59.38 185 LYS A C 1
ATOM 1420 O O . LYS A 1 185 ? -9.934 -12.839 35.544 1.00 59.38 185 LYS A O 1
ATOM 1425 N N . GLN A 1 186 ? -11.003 -11.718 33.903 1.00 45.38 186 GLN A N 1
ATOM 1426 C CA . GLN A 1 186 ? -10.133 -10.532 33.828 1.00 45.38 186 GLN A CA 1
ATOM 1427 C C . GLN A 1 186 ? -10.833 -9.329 34.454 1.00 45.38 186 GLN A C 1
ATOM 1429 O O . GLN A 1 186 ? -10.111 -8.495 35.040 1.00 45.38 186 GLN A O 1
#

Secondary structure (DSSP, 8-state):
------------HHHHHHHHHHHHHHHHHHHHHHHHHHHHHHHHHHT-HHHHHHHHHHHHHHHHHHHHHHTTT-HHHHHTHHHHHHHHHHHHHHHHHHHHHHHHHHHHHHHHHHHHHHHHHHHHHHTTT-THHHHHHHHHHHHHHHH-TTSHHHHHHHHHHHHHHHS-HHHHHHHHHHHHHHHH--